Protein AF-A0A495DJI7-F1 (afdb_monomer_lite)

pLDDT: mean 91.75, std 9.15, range [47.06, 98.69]

Secondary structure (DSSP, 8-state):
-EEETTEEE-TT--EEEEEEEE-TTS-EEEEEEEEEE-TT-EEEEEEEEEETTT--EEEEEEEEEEETTEEEEEEEETTS-S-PEEEEEEEE--SSSEEEEEEEE-TT-PPPEEEEEEE-TTEEEEE-SSSSEEEEESS-B-TT-EEEE--S-EES---SS-EE-TTS-EE--SSGGGG-EE-SS-SEEEEE-TTT--EEEEESS-B-TTPBPEE-HHHH-SS-SS-----SS-SS---

InterPro domains:
  IPR001214 SET domain [PF00856] (160-217)
  IPR001214 SET domain [PS50280] (121-218)
  IPR001214 SET domain [SM00317] (121-224)
  IPR046341 SET domain superfamily [G3DSA:2.170.270.10] (122-223)
  IPR046341 SET domain superfamily [SSF82199] (121-233)
  IPR053201 Flavunoidine biosynthesis N-methyltransferase [PTHR12350] (144-233)

Structure (mmCIF, N/CA/C/O backbone):
data_AF-A0A495DJI7-F1
#
_entry.id   AF-A0A495DJI7-F1
#
loop_
_atom_site.group_PDB
_atom_site.id
_atom_site.type_symbol
_atom_site.label_atom_id
_atom_site.label_alt_id
_a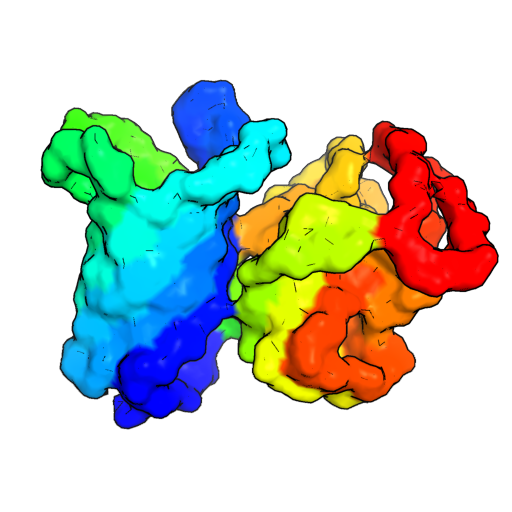tom_site.label_comp_id
_atom_site.label_asym_id
_atom_site.label_entity_id
_atom_site.label_seq_id
_atom_site.pdbx_PDB_ins_code
_atom_site.Cartn_x
_atom_site.Cartn_y
_atom_site.Cartn_z
_atom_site.occupancy
_atom_site.B_iso_or_equiv
_atom_site.auth_seq_id
_atom_site.auth_comp_id
_atom_site.auth_asym_id
_atom_site.auth_atom_id
_atom_site.pdbx_PDB_model_num
ATOM 1 N N . MET A 1 1 ? -21.272 -10.790 11.918 1.00 80.19 1 MET A N 1
ATOM 2 C CA . MET A 1 1 ? -20.616 -10.340 10.658 1.00 80.19 1 MET A CA 1
ATOM 3 C C . MET A 1 1 ? -20.766 -8.835 10.564 1.00 80.19 1 MET A C 1
ATOM 5 O O . MET A 1 1 ? -21.841 -8.348 10.888 1.00 80.19 1 MET A O 1
ATOM 9 N N . THR A 1 2 ? -19.735 -8.126 10.112 1.00 84.25 2 THR A N 1
ATOM 10 C CA . THR A 1 2 ? -19.693 -6.655 10.098 1.00 84.25 2 THR A CA 1
ATOM 11 C C . THR A 1 2 ? -19.373 -6.162 8.686 1.00 84.25 2 THR A C 1
ATOM 13 O O . THR A 1 2 ? -18.527 -6.752 8.013 1.00 84.25 2 THR A O 1
ATOM 16 N N . GLN A 1 3 ? -20.068 -5.124 8.210 1.00 89.50 3 GLN A N 1
ATOM 17 C CA . GLN A 1 3 ? -19.748 -4.464 6.937 1.00 89.50 3 GLN A CA 1
ATOM 18 C C . GLN A 1 3 ? -18.598 -3.484 7.151 1.00 89.50 3 GLN A C 1
ATOM 20 O O . GLN A 1 3 ? -18.675 -2.641 8.041 1.00 89.50 3 GLN A O 1
ATOM 25 N N . PHE A 1 4 ? -17.543 -3.585 6.346 1.00 92.81 4 PHE A N 1
ATOM 26 C CA . PHE A 1 4 ? -16.431 -2.638 6.385 1.00 92.81 4 PHE A CA 1
ATOM 27 C C . PHE A 1 4 ? -15.707 -2.598 5.038 1.00 92.81 4 PHE A C 1
ATOM 29 O O . PHE A 1 4 ? -15.288 -3.646 4.532 1.00 92.81 4 PHE A O 1
ATOM 36 N N . LEU A 1 5 ? -15.556 -1.388 4.482 1.00 91.50 5 LEU A N 1
ATOM 37 C CA . LEU A 1 5 ? -14.953 -1.130 3.166 1.00 91.50 5 LEU A CA 1
ATOM 38 C C . LEU A 1 5 ? -15.569 -1.996 2.056 1.00 91.50 5 LEU A C 1
ATOM 40 O O . LEU A 1 5 ? -14.872 -2.732 1.364 1.00 91.50 5 LEU A O 1
ATOM 44 N N . GLY A 1 6 ? -16.902 -1.967 1.950 1.00 84.31 6 GLY A N 1
ATOM 45 C CA . GLY A 1 6 ? -17.649 -2.669 0.898 1.00 84.31 6 GLY A CA 1
ATOM 46 C C . GLY A 1 6 ? -17.672 -4.199 1.004 1.00 84.31 6 GLY A C 1
ATOM 47 O O . GLY A 1 6 ? -18.217 -4.855 0.119 1.00 84.31 6 GLY A O 1
ATOM 48 N N . ALA A 1 7 ? -17.111 -4.785 2.069 1.00 87.69 7 ALA A N 1
ATOM 49 C CA . ALA A 1 7 ? -17.057 -6.229 2.264 1.00 87.69 7 ALA A CA 1
ATOM 50 C C . ALA A 1 7 ? -17.720 -6.667 3.576 1.00 87.69 7 ALA A C 1
ATOM 52 O O . ALA A 1 7 ? -17.550 -6.047 4.629 1.00 87.69 7 ALA A O 1
ATOM 53 N N . THR A 1 8 ? -18.408 -7.811 3.522 1.00 89.31 8 THR A N 1
ATOM 54 C CA . THR A 1 8 ? -18.918 -8.493 4.719 1.00 89.31 8 THR A CA 1
ATOM 55 C C . THR A 1 8 ? -17.790 -9.289 5.356 1.00 89.31 8 THR A C 1
ATOM 57 O O . THR A 1 8 ? -17.194 -10.147 4.706 1.00 89.31 8 THR A O 1
ATOM 60 N N . ARG A 1 9 ? -17.498 -9.031 6.631 1.00 86.94 9 ARG A N 1
ATOM 61 C CA . ARG A 1 9 ? -16.364 -9.635 7.338 1.00 86.94 9 ARG A CA 1
ATOM 62 C C . ARG A 1 9 ? -16.810 -10.407 8.571 1.00 86.94 9 ARG A C 1
ATOM 64 O O . ARG A 1 9 ? -17.810 -10.080 9.218 1.00 86.94 9 ARG A O 1
ATOM 71 N N . ALA A 1 10 ? -16.052 -11.448 8.900 1.00 89.12 10 ALA A N 1
ATOM 72 C CA . ALA A 1 10 ? -16.170 -12.100 10.194 1.00 89.12 10 ALA A CA 1
ATOM 73 C C . ALA A 1 10 ? -15.733 -11.120 11.294 1.00 89.12 10 ALA A C 1
ATOM 75 O O . ALA A 1 10 ? -14.766 -10.377 11.120 1.00 89.12 10 ALA A O 1
ATOM 76 N N . ALA A 1 11 ? -16.468 -11.109 12.405 1.00 89.12 11 ALA A N 1
ATOM 77 C CA . ALA A 1 11 ? -16.149 -10.239 13.527 1.00 89.12 11 ALA A CA 1
ATOM 78 C C . ALA A 1 11 ? -14.787 -10.615 14.124 1.00 89.12 11 ALA A C 1
ATOM 80 O O . ALA A 1 11 ? -14.404 -11.786 14.139 1.00 89.12 11 ALA A O 1
ATOM 81 N N . SER A 1 12 ? -14.059 -9.608 14.597 1.00 89.62 12 SER A N 1
ATOM 82 C CA . SER A 1 12 ? -12.763 -9.738 15.270 1.00 89.62 12 SER A CA 1
ATOM 83 C C . SER A 1 12 ? -11.646 -10.401 14.446 1.00 89.62 12 SER A C 1
ATOM 85 O O . SER A 1 12 ? -10.594 -10.723 14.995 1.00 89.62 12 SER A O 1
ATOM 87 N N . VAL A 1 13 ? -11.827 -10.566 13.131 1.00 91.88 13 VAL A N 1
ATOM 88 C CA . VAL A 1 13 ? -10.747 -10.964 12.219 1.00 91.88 13 VAL A CA 1
ATOM 89 C C . VAL A 1 13 ? -9.960 -9.718 11.802 1.00 91.88 13 VAL A C 1
ATOM 91 O O . VAL A 1 13 ? -10.583 -8.731 11.400 1.00 91.88 13 VAL A O 1
ATOM 94 N N . PRO A 1 14 ? -8.614 -9.735 11.881 1.00 94.25 14 PRO A N 1
ATOM 95 C CA . PRO A 1 14 ? -7.803 -8.593 11.485 1.00 94.25 14 PRO A CA 1
ATOM 96 C C . PRO A 1 14 ? -8.002 -8.197 10.022 1.00 94.25 14 PRO A C 1
ATOM 98 O O . PRO A 1 14 ? -7.973 -9.029 9.115 1.00 94.25 14 PRO A O 1
ATOM 101 N N . VAL A 1 15 ? -8.140 -6.897 9.805 1.00 95.69 15 VAL A N 1
ATOM 102 C CA . VAL A 1 15 ? -8.098 -6.232 8.510 1.00 95.69 15 VAL A CA 1
ATOM 103 C C . VAL A 1 15 ? -6.799 -5.446 8.458 1.00 95.69 15 VAL A C 1
ATOM 105 O O . VAL A 1 15 ? -6.531 -4.602 9.317 1.00 95.69 15 VAL A O 1
ATOM 108 N N . HIS A 1 16 ? -5.977 -5.758 7.462 1.00 97.62 16 HIS A N 1
ATOM 109 C CA . HIS A 1 16 ? -4.727 -5.053 7.234 1.00 97.62 16 HIS A CA 1
ATOM 110 C C . HIS A 1 16 ? -4.983 -3.794 6.420 1.00 97.62 16 HIS A C 1
ATOM 112 O O . HIS A 1 16 ? -5.655 -3.844 5.388 1.00 97.62 16 HIS A O 1
ATOM 118 N N . LEU A 1 17 ? -4.462 -2.677 6.916 1.00 98.00 17 LEU A N 1
ATOM 119 C CA . LEU A 1 17 ? -4.597 -1.362 6.303 1.00 98.00 17 LEU A CA 1
ATOM 120 C C . LEU A 1 17 ? -3.238 -0.667 6.312 1.00 98.00 17 LEU A C 1
ATOM 122 O O . LEU A 1 17 ? -2.345 -1.020 7.094 1.00 98.00 17 LEU A O 1
ATOM 126 N N . ILE A 1 18 ? -3.108 0.349 5.472 1.00 97.75 18 ILE A N 1
ATOM 127 C CA . ILE A 1 18 ? -1.996 1.286 5.522 1.00 97.75 18 ILE A CA 1
ATOM 128 C C . ILE A 1 18 ? -2.529 2.710 5.603 1.00 97.75 18 ILE A C 1
ATOM 130 O O . ILE A 1 18 ? -3.287 3.154 4.746 1.00 97.75 18 ILE A O 1
ATOM 134 N N . GLY A 1 19 ? -2.170 3.402 6.674 1.00 97.69 19 GLY A N 1
ATOM 135 C CA . GLY A 1 19 ? -2.462 4.815 6.840 1.00 97.69 19 GLY A CA 1
ATOM 136 C C . GLY A 1 19 ? -1.339 5.691 6.309 1.00 97.69 19 GLY A C 1
ATOM 137 O O . GLY A 1 19 ? -0.184 5.269 6.294 1.00 97.69 19 GLY A O 1
ATOM 138 N N . PHE A 1 20 ? -1.663 6.917 5.919 1.00 97.56 20 PHE A N 1
ATOM 139 C CA . PHE A 1 20 ? -0.693 7.915 5.493 1.00 97.56 20 PHE A CA 1
ATOM 140 C C . PHE A 1 20 ? -1.116 9.319 5.905 1.00 97.56 20 PHE A C 1
ATOM 142 O O . PHE A 1 20 ? -2.276 9.713 5.759 1.00 97.56 20 PHE A O 1
ATOM 149 N N . HIS A 1 21 ? -0.140 10.091 6.375 1.00 96.25 21 HIS A N 1
ATOM 150 C CA . HIS A 1 21 ? -0.250 11.536 6.518 1.00 96.25 21 HIS A CA 1
ATOM 151 C C . HIS A 1 21 ? 1.125 12.201 6.432 1.00 96.25 21 HIS A C 1
ATOM 153 O O . HIS A 1 21 ? 2.172 11.554 6.520 1.00 96.25 21 HIS A O 1
ATOM 159 N N . VAL A 1 22 ? 1.104 13.523 6.286 1.00 94.31 22 VAL A N 1
ATOM 160 C CA . VAL A 1 22 ? 2.293 14.374 6.330 1.00 94.31 22 VAL A CA 1
ATOM 161 C C . VAL A 1 22 ? 2.234 15.194 7.613 1.00 94.31 22 VAL A C 1
ATOM 163 O O . VAL A 1 22 ? 1.257 15.909 7.829 1.00 94.31 22 VAL A O 1
ATOM 166 N N . ALA A 1 23 ? 3.249 15.071 8.467 1.00 91.50 23 ALA A N 1
ATOM 167 C CA . ALA A 1 23 ? 3.380 15.847 9.697 1.00 91.50 23 ALA A CA 1
ATOM 168 C C . ALA A 1 23 ? 3.651 17.336 9.409 1.00 91.50 23 ALA A C 1
ATOM 170 O O . ALA A 1 23 ? 3.993 17.723 8.291 1.00 91.50 23 ALA A O 1
ATOM 171 N N . LEU A 1 24 ? 3.524 18.188 10.433 1.00 89.38 24 LEU A N 1
ATOM 172 C CA . LEU A 1 24 ? 3.722 19.642 10.305 1.00 89.38 24 LEU A CA 1
ATOM 173 C C . LEU A 1 24 ? 5.130 20.037 9.837 1.00 89.38 24 LEU A C 1
ATOM 175 O O . LEU A 1 24 ? 5.295 21.081 9.211 1.00 89.38 24 LEU A O 1
ATOM 179 N N . ASP A 1 25 ? 6.133 19.213 10.131 1.00 89.75 25 ASP A N 1
ATOM 180 C CA . ASP A 1 25 ? 7.518 19.399 9.691 1.00 89.75 25 ASP A CA 1
ATOM 181 C C . ASP A 1 25 ? 7.779 18.880 8.262 1.00 89.75 25 ASP A C 1
ATOM 183 O O . ASP A 1 25 ? 8.903 18.963 7.767 1.00 89.75 25 ASP A O 1
ATOM 187 N N . GLY A 1 26 ? 6.747 18.361 7.586 1.00 91.25 26 GLY A N 1
ATOM 188 C CA . GLY A 1 26 ? 6.830 17.778 6.249 1.00 91.25 26 GLY A CA 1
ATOM 189 C C . GLY A 1 26 ? 7.197 16.293 6.230 1.00 91.25 26 GLY A C 1
ATOM 190 O O . GLY A 1 26 ? 7.293 15.711 5.147 1.00 91.25 26 GLY A O 1
ATOM 191 N N . THR A 1 27 ? 7.390 15.652 7.386 1.00 91.75 27 THR A N 1
ATOM 192 C CA . THR A 1 27 ? 7.712 14.224 7.450 1.00 91.75 27 THR A CA 1
ATOM 193 C C . THR A 1 27 ? 6.533 13.381 6.977 1.00 91.75 27 THR A C 1
ATOM 195 O O . THR A 1 27 ? 5.412 13.506 7.471 1.00 91.75 27 THR A O 1
ATOM 198 N N . ARG A 1 28 ? 6.795 12.479 6.030 1.00 93.94 28 ARG A N 1
ATOM 199 C CA . ARG A 1 28 ? 5.834 11.481 5.553 1.00 93.94 28 ARG A CA 1
ATOM 200 C C . ARG A 1 28 ? 5.796 10.298 6.511 1.00 93.94 28 ARG A C 1
ATOM 202 O O . ARG A 1 28 ? 6.829 9.679 6.782 1.00 93.94 28 ARG A O 1
ATOM 209 N N . LEU A 1 29 ? 4.606 10.004 7.020 1.00 95.06 29 LEU A N 1
ATOM 210 C CA . LEU A 1 29 ? 4.367 8.983 8.031 1.00 95.06 29 LEU A CA 1
ATOM 211 C C . LEU A 1 29 ? 3.364 7.964 7.501 1.00 95.06 29 LEU A C 1
ATOM 213 O O . LEU A 1 29 ? 2.263 8.331 7.084 1.00 95.06 29 LEU A O 1
ATOM 217 N N . TYR A 1 30 ? 3.744 6.692 7.570 1.00 96.44 30 TYR A N 1
ATOM 218 C CA . TYR A 1 30 ? 2.915 5.562 7.178 1.00 96.44 30 TYR A CA 1
ATOM 219 C C . TYR A 1 30 ? 2.575 4.712 8.389 1.00 96.44 30 TYR A C 1
ATOM 221 O O . TYR A 1 30 ? 3.441 4.387 9.194 1.00 96.44 30 TYR A O 1
ATOM 229 N N . ASP A 1 31 ? 1.322 4.308 8.496 1.00 97.00 31 ASP A N 1
ATOM 230 C CA . ASP A 1 31 ? 0.824 3.531 9.616 1.00 97.00 31 ASP A CA 1
ATOM 231 C C . ASP A 1 31 ? 0.486 2.119 9.138 1.00 97.00 31 ASP A C 1
ATOM 233 O O . ASP A 1 31 ? -0.494 1.910 8.424 1.00 97.00 31 ASP A O 1
ATOM 237 N N . ARG A 1 32 ? 1.286 1.126 9.530 1.00 96.81 32 ARG A N 1
ATOM 238 C CA . ARG A 1 32 ? 0.982 -0.290 9.290 1.00 96.81 32 ARG A CA 1
ATOM 239 C C . ARG A 1 32 ? -0.054 -0.747 10.304 1.00 96.81 32 ARG A C 1
ATOM 241 O O . ARG A 1 32 ? 0.259 -0.837 11.486 1.00 96.81 32 ARG A O 1
ATOM 248 N N . ILE A 1 33 ? -1.261 -1.071 9.853 1.00 98.06 33 ILE A N 1
ATOM 249 C CA . ILE A 1 33 ? -2.400 -1.298 10.747 1.00 98.06 33 ILE A CA 1
ATOM 250 C C . ILE A 1 33 ? -2.899 -2.740 10.653 1.00 98.06 33 ILE A C 1
ATOM 252 O O . ILE A 1 33 ? -3.039 -3.308 9.568 1.00 98.06 33 ILE A O 1
ATOM 256 N N . ALA A 1 34 ? -3.219 -3.313 11.811 1.00 97.31 34 ALA A N 1
ATOM 257 C CA . ALA A 1 34 ? -4.035 -4.512 11.943 1.00 97.31 34 ALA A CA 1
ATOM 258 C C . ALA A 1 34 ? -5.236 -4.180 12.834 1.00 97.31 34 ALA A C 1
ATOM 260 O O . ALA A 1 34 ? -5.112 -4.101 14.056 1.00 97.31 34 ALA A O 1
ATOM 261 N N . LEU A 1 35 ? -6.387 -3.955 12.206 1.00 96.38 35 LEU A N 1
ATOM 262 C CA . LEU A 1 35 ? -7.610 -3.498 12.858 1.00 96.38 35 LEU A CA 1
ATOM 263 C C . LEU A 1 35 ? -8.629 -4.633 12.945 1.00 96.38 35 LEU A C 1
ATOM 265 O O . LEU A 1 35 ? -8.801 -5.406 12.012 1.00 96.38 35 LEU A O 1
ATOM 269 N N . THR A 1 36 ? -9.339 -4.721 14.057 1.00 97.00 36 THR A N 1
ATOM 270 C CA . THR A 1 36 ? -10.428 -5.670 14.295 1.00 97.00 36 THR A CA 1
ATOM 271 C C . THR A 1 36 ? -11.703 -4.905 14.605 1.00 97.00 36 THR A C 1
ATOM 273 O O . THR A 1 36 ? -11.648 -3.827 15.196 1.00 97.00 36 THR A O 1
ATOM 276 N N . ILE A 1 37 ? -12.845 -5.465 14.204 1.00 96.69 37 ILE A N 1
ATOM 277 C CA . ILE A 1 37 ? -14.167 -4.887 14.463 1.00 96.69 37 ILE A CA 1
ATOM 278 C C . ILE A 1 37 ? -15.059 -5.983 15.028 1.00 96.69 37 ILE A C 1
ATOM 280 O O . ILE A 1 37 ? -15.192 -7.038 14.402 1.00 96.69 37 ILE A O 1
ATOM 284 N N . ASP A 1 38 ? -15.626 -5.769 16.211 1.00 95.38 38 ASP A N 1
ATOM 285 C CA . ASP A 1 38 ? -16.588 -6.703 16.798 1.00 95.38 38 ASP A CA 1
ATOM 286 C C . ASP A 1 38 ? -18.003 -6.524 16.204 1.00 95.38 38 ASP A C 1
ATOM 288 O O . ASP A 1 38 ? -18.228 -5.744 15.272 1.00 95.38 38 ASP A O 1
ATOM 292 N N . GLU A 1 39 ? -18.964 -7.307 16.697 1.00 93.25 39 GLU A N 1
ATOM 293 C CA . GLU A 1 39 ? -20.354 -7.266 16.216 1.00 93.25 39 GLU A CA 1
ATOM 294 C C . GLU A 1 39 ? -21.101 -5.990 16.626 1.00 93.25 39 GLU A C 1
ATOM 296 O O . GLU A 1 39 ? -22.055 -5.604 15.953 1.00 93.25 39 GLU A O 1
ATOM 301 N N . ASP A 1 40 ? -20.633 -5.310 17.674 1.00 93.62 40 ASP A N 1
ATOM 302 C CA . ASP A 1 40 ? -21.174 -4.038 18.157 1.00 93.62 40 ASP A CA 1
ATOM 303 C C . ASP A 1 40 ? -20.502 -2.831 17.470 1.00 93.62 40 ASP A C 1
ATOM 305 O O . ASP A 1 40 ? -20.793 -1.679 17.800 1.00 93.62 40 ASP A O 1
ATOM 309 N N . GLY A 1 41 ? -19.578 -3.077 16.534 1.00 94.62 41 GLY A N 1
ATOM 310 C CA . GLY A 1 41 ? -18.812 -2.040 15.851 1.00 94.62 41 GLY A CA 1
ATOM 311 C C . GLY A 1 41 ? -17.657 -1.475 16.677 1.00 94.62 41 GLY A C 1
ATOM 312 O O . GLY A 1 41 ? -17.069 -0.471 16.275 1.00 94.62 41 GLY A O 1
ATOM 313 N N . ARG A 1 42 ? -17.287 -2.076 17.817 1.00 97.06 42 ARG A N 1
ATOM 314 C CA . ARG A 1 42 ? -16.084 -1.648 18.543 1.00 97.06 42 ARG A CA 1
ATOM 315 C C . ARG A 1 42 ? -14.852 -2.029 17.752 1.00 97.06 42 ARG A C 1
ATOM 317 O O . ARG A 1 42 ? -14.717 -3.151 17.265 1.00 97.06 42 ARG A O 1
ATOM 324 N N . VAL A 1 43 ? -13.939 -1.076 17.682 1.00 97.38 43 VAL A N 1
ATOM 325 C CA . VAL A 1 43 ? -12.689 -1.183 16.950 1.00 97.38 43 VAL A CA 1
ATOM 326 C C . VAL A 1 43 ? -11.549 -1.361 17.940 1.00 97.38 43 VAL A C 1
ATOM 328 O O . VAL A 1 43 ? -11.458 -0.640 18.936 1.00 97.38 43 VAL A O 1
ATOM 331 N N . GLY A 1 44 ? -10.667 -2.309 17.650 1.00 97.19 44 GLY A N 1
ATOM 332 C CA . GLY A 1 44 ? -9.431 -2.538 18.391 1.00 97.19 44 GLY A CA 1
ATOM 333 C C . GLY A 1 44 ? -8.314 -2.981 17.456 1.00 97.19 44 GLY A C 1
ATOM 334 O O . GLY A 1 44 ? -8.590 -3.422 16.340 1.00 97.19 44 GLY A O 1
ATOM 335 N N . GLY A 1 45 ? -7.061 -2.910 17.885 1.00 96.44 45 GLY A N 1
ATOM 336 C CA . GLY A 1 45 ? -5.949 -3.418 17.089 1.00 96.44 45 GLY A CA 1
ATOM 337 C C . GLY A 1 45 ? -4.628 -2.738 17.398 1.00 96.44 45 GLY A C 1
ATOM 338 O O . GLY A 1 45 ? -4.482 -2.067 18.417 1.00 96.44 45 GLY A O 1
ATOM 339 N N . THR A 1 46 ? -3.691 -2.874 16.469 1.00 96.12 46 THR A N 1
ATOM 340 C CA . THR A 1 46 ? -2.340 -2.330 16.605 1.00 96.12 46 THR A CA 1
ATOM 341 C C . THR A 1 46 ? -1.935 -1.563 15.360 1.00 96.12 46 THR A C 1
ATOM 343 O O . THR A 1 46 ? -2.360 -1.885 14.245 1.00 96.12 46 THR A O 1
ATOM 346 N N . LEU A 1 47 ? -1.060 -0.588 15.559 1.00 95.38 47 LEU A N 1
ATOM 347 C CA . LEU A 1 47 ? -0.466 0.230 14.518 1.00 95.38 47 LEU A CA 1
ATOM 348 C C . LEU A 1 47 ? 1.040 0.341 14.758 1.00 95.38 47 LEU A C 1
ATOM 350 O O . LEU A 1 47 ? 1.472 0.569 15.883 1.00 95.38 47 LEU A O 1
ATOM 354 N N . ASP A 1 48 ? 1.826 0.225 13.694 1.00 95.38 48 ASP A N 1
ATOM 355 C CA . ASP A 1 48 ? 3.243 0.580 13.690 1.00 95.38 48 ASP A CA 1
ATOM 356 C C . ASP A 1 48 ? 3.439 1.802 12.778 1.00 95.38 48 ASP A C 1
ATOM 358 O O . ASP A 1 48 ? 3.265 1.702 11.560 1.00 95.38 48 ASP A O 1
ATOM 362 N N . ARG A 1 49 ? 3.790 2.959 13.353 1.00 94.88 49 ARG A N 1
ATOM 363 C CA . ARG A 1 49 ? 4.061 4.196 12.607 1.00 94.88 49 ARG A CA 1
ATOM 364 C C . ARG A 1 49 ? 5.494 4.225 12.109 1.00 94.88 49 ARG A C 1
ATOM 366 O O . ARG A 1 49 ? 6.429 4.157 12.900 1.00 94.88 49 ARG A O 1
ATOM 373 N N . ILE A 1 50 ? 5.662 4.385 10.807 1.00 93.25 50 ILE A N 1
ATOM 374 C CA . ILE A 1 50 ? 6.934 4.349 10.098 1.00 93.25 50 ILE A CA 1
ATOM 375 C C . ILE A 1 50 ? 7.141 5.708 9.431 1.00 93.25 50 ILE A C 1
ATOM 377 O O . ILE A 1 50 ? 6.364 6.110 8.566 1.00 93.25 50 ILE A O 1
ATOM 381 N N . ALA A 1 51 ? 8.206 6.410 9.811 1.00 90.94 51 ALA A N 1
ATOM 382 C CA . ALA A 1 51 ? 8.679 7.553 9.042 1.00 90.94 51 ALA A CA 1
ATOM 383 C C . ALA A 1 51 ? 9.429 7.064 7.800 1.00 90.94 51 ALA A C 1
ATOM 385 O O . ALA A 1 51 ? 10.279 6.177 7.902 1.00 90.94 51 ALA A O 1
ATOM 386 N N . GLU A 1 52 ? 9.147 7.675 6.646 1.00 81.75 52 GLU A N 1
ATOM 387 C CA . GLU A 1 52 ? 9.761 7.332 5.350 1.00 81.75 52 GLU A CA 1
ATOM 388 C C . GLU A 1 52 ? 11.302 7.289 5.409 1.00 81.75 52 GLU A C 1
ATOM 390 O O . GLU A 1 52 ? 11.933 6.499 4.710 1.00 81.75 52 GLU A O 1
ATOM 395 N N . ARG A 1 53 ? 11.919 8.108 6.276 1.00 68.19 53 ARG A N 1
ATOM 396 C CA . ARG A 1 53 ? 13.381 8.260 6.386 1.00 68.19 53 ARG A CA 1
ATOM 397 C C . ARG A 1 53 ? 14.035 7.411 7.476 1.00 68.19 53 ARG A C 1
ATOM 399 O O . ARG A 1 53 ? 15.151 6.940 7.271 1.00 68.19 53 ARG A O 1
ATOM 406 N N . ASP A 1 54 ? 13.362 7.211 8.606 1.00 64.94 54 ASP A N 1
ATOM 407 C CA . ASP A 1 54 ? 13.990 6.611 9.791 1.00 64.94 54 ASP A CA 1
ATOM 408 C C . ASP A 1 54 ? 13.774 5.098 9.864 1.00 64.94 54 ASP A C 1
ATOM 410 O O . ASP A 1 54 ? 14.573 4.385 10.470 1.00 64.94 54 ASP A O 1
ATOM 414 N N . GLY A 1 55 ? 12.708 4.583 9.235 1.00 71.06 55 GLY A N 1
ATOM 415 C CA . GLY A 1 55 ? 12.425 3.150 9.085 1.00 71.06 55 GLY A CA 1
ATOM 416 C C . GLY A 1 55 ? 12.186 2.361 10.383 1.00 71.06 55 GLY A C 1
ATOM 417 O O . GLY A 1 55 ? 11.790 1.193 10.304 1.00 71.06 55 GLY A O 1
ATOM 418 N N . VAL A 1 56 ? 12.413 2.966 11.554 1.00 84.12 56 VAL A N 1
ATOM 419 C CA . VAL A 1 56 ? 12.130 2.416 12.884 1.00 84.12 56 VAL A CA 1
ATOM 420 C C . VAL A 1 56 ? 10.643 2.605 13.182 1.00 84.12 56 VAL A C 1
ATOM 422 O O . VAL A 1 56 ? 10.174 3.743 13.200 1.00 84.12 56 VAL A O 1
ATOM 425 N N . PRO A 1 57 ? 9.882 1.523 13.411 1.00 89.88 57 PRO A N 1
ATOM 426 C CA . PRO A 1 57 ? 8.466 1.658 13.700 1.00 89.88 57 PRO A CA 1
ATOM 427 C C . PRO A 1 57 ? 8.214 2.068 15.149 1.00 89.88 57 PRO A C 1
ATOM 429 O O . PRO A 1 57 ? 8.809 1.517 16.077 1.00 89.88 57 PRO A O 1
ATOM 432 N N . HIS A 1 58 ? 7.282 2.995 15.332 1.00 91.31 58 HIS A N 1
ATOM 433 C CA . HIS A 1 58 ? 6.765 3.417 16.627 1.00 91.31 58 HIS A CA 1
ATOM 434 C C . HIS A 1 58 ? 5.385 2.806 16.836 1.00 91.31 58 HIS A C 1
ATOM 436 O O . HIS A 1 58 ? 4.442 3.116 16.106 1.00 91.31 58 HIS A O 1
ATOM 442 N N . ARG A 1 59 ? 5.275 1.917 17.820 1.00 93.25 59 ARG A N 1
ATOM 443 C CA . ARG A 1 59 ? 4.047 1.171 18.068 1.00 93.25 59 ARG A CA 1
ATOM 444 C C . ARG A 1 59 ? 2.996 2.024 18.777 1.00 93.25 59 ARG A C 1
ATOM 446 O O . ARG A 1 59 ? 3.312 2.809 19.673 1.00 93.25 59 ARG A O 1
ATOM 453 N N . ALA A 1 60 ? 1.746 1.812 18.384 1.00 92.88 60 ALA A N 1
ATOM 454 C CA . ALA A 1 60 ? 0.560 2.266 19.083 1.00 92.88 60 ALA A CA 1
ATOM 455 C C . ALA A 1 60 ? -0.501 1.165 19.145 1.00 92.88 60 ALA A C 1
ATOM 457 O O . ALA A 1 60 ? -0.636 0.334 18.240 1.00 92.88 60 ALA A O 1
ATOM 458 N N . GLU A 1 61 ? -1.304 1.203 20.196 1.00 94.81 61 GLU A N 1
ATOM 459 C CA . GLU A 1 61 ? -2.571 0.483 20.248 1.00 94.81 61 GLU A CA 1
ATOM 460 C C . GLU A 1 61 ? -3.675 1.389 19.687 1.00 94.81 61 GLU A C 1
ATOM 462 O O . GLU A 1 61 ? -3.642 2.610 19.863 1.00 94.81 61 GLU A O 1
ATOM 467 N N . LEU A 1 62 ? -4.651 0.802 18.992 1.00 94.75 62 LEU A N 1
ATOM 468 C CA . LEU A 1 62 ? -5.786 1.536 18.435 1.00 94.75 62 LEU A CA 1
ATOM 469 C C . LEU A 1 62 ? -7.091 1.044 19.054 1.00 94.75 62 LEU A C 1
ATOM 471 O O . LEU A 1 62 ? -7.311 -0.160 19.207 1.00 94.75 62 LEU A O 1
ATOM 475 N N . ARG A 1 63 ? -7.969 1.981 19.414 1.00 96.19 63 ARG A N 1
ATOM 476 C CA . ARG A 1 63 ? -9.296 1.708 19.983 1.00 96.19 63 ARG A CA 1
ATOM 477 C C . ARG A 1 63 ? -10.304 2.685 19.415 1.00 96.19 63 ARG A C 1
ATOM 479 O O . ARG A 1 63 ? -9.993 3.858 19.254 1.00 96.19 63 ARG A O 1
ATOM 486 N N . GLY A 1 64 ? -11.520 2.245 19.136 1.00 96.12 64 GLY A N 1
ATOM 487 C CA . GLY A 1 64 ? -12.493 3.134 18.519 1.00 96.12 64 GLY A CA 1
ATOM 488 C C . GLY A 1 64 ? -13.863 2.521 18.323 1.00 96.12 64 GLY A C 1
ATOM 489 O O . GLY A 1 64 ? -14.189 1.487 18.908 1.00 96.12 64 GLY A O 1
ATOM 490 N N . LEU A 1 65 ? -14.645 3.160 17.462 1.00 97.38 65 LEU A N 1
ATOM 491 C CA . LEU A 1 65 ? -15.940 2.675 17.009 1.00 97.38 65 LEU A CA 1
ATOM 492 C C . LEU A 1 65 ? -16.103 2.897 15.504 1.00 97.38 65 LEU A C 1
ATOM 494 O O . LEU A 1 65 ? -15.723 3.937 14.963 1.00 97.38 65 LEU A O 1
ATOM 498 N N . LEU A 1 66 ? -16.733 1.924 14.857 1.00 96.88 66 LEU A N 1
ATOM 499 C CA . LEU A 1 66 ? -17.319 2.039 13.533 1.00 96.88 66 LEU A CA 1
ATOM 500 C C . LEU A 1 66 ? -18.821 2.306 13.701 1.00 96.88 66 LEU A C 1
ATOM 502 O O . LEU A 1 66 ? -19.547 1.468 14.235 1.00 96.88 66 LEU A O 1
ATOM 506 N N . VAL A 1 67 ? -19.294 3.468 13.249 1.00 94.81 67 VAL A N 1
ATOM 507 C CA . VAL A 1 67 ? -20.715 3.850 13.299 1.00 94.81 67 VAL A CA 1
ATOM 508 C C . VAL A 1 67 ? -21.206 4.096 11.878 1.00 94.81 67 VAL A C 1
ATOM 510 O O . VAL A 1 67 ? -20.855 5.095 11.247 1.00 94.81 67 VAL A O 1
ATOM 513 N N . GLY A 1 68 ? -22.014 3.171 11.359 1.00 93.12 68 GLY A N 1
ATOM 514 C CA . GLY A 1 68 ? -22.292 3.123 9.924 1.00 93.12 68 GLY A CA 1
ATOM 515 C C . GLY A 1 68 ? -20.996 2.837 9.165 1.00 93.12 68 GLY A C 1
ATOM 516 O O . GLY A 1 68 ? -20.357 1.821 9.416 1.00 93.12 68 GLY A O 1
ATOM 517 N N . GLU A 1 69 ? -20.587 3.748 8.284 1.00 93.50 69 GLU A N 1
ATOM 518 C CA . GLU A 1 69 ? -19.314 3.652 7.551 1.00 93.50 69 GLU A CA 1
ATOM 519 C C . GLU A 1 69 ? -18.231 4.604 8.084 1.00 93.50 69 GLU A C 1
ATOM 521 O O . GLU A 1 69 ? -17.124 4.647 7.553 1.00 93.50 69 GLU A O 1
ATOM 526 N N . ARG A 1 70 ? -18.533 5.376 9.134 1.00 96.75 70 ARG A N 1
ATOM 527 C CA . ARG A 1 70 ? -17.590 6.316 9.745 1.00 96.75 70 ARG A CA 1
ATOM 528 C C . ARG A 1 70 ? -16.769 5.622 10.823 1.00 96.75 70 ARG A C 1
ATOM 530 O O . ARG A 1 70 ? -17.331 5.015 11.735 1.00 96.75 70 ARG A O 1
ATOM 537 N N . LEU A 1 71 ? -15.452 5.755 10.734 1.00 97.62 71 LEU A N 1
ATOM 538 C CA . LEU A 1 71 ? -14.479 5.149 11.633 1.00 97.62 71 LEU A CA 1
ATOM 539 C C . LEU A 1 71 ? -13.846 6.229 12.516 1.00 97.62 71 LEU A C 1
ATOM 541 O O . LEU A 1 71 ? -13.112 7.083 12.023 1.00 97.62 71 LEU A O 1
ATOM 545 N N . ALA A 1 72 ? -14.112 6.173 13.821 1.00 96.69 72 ALA A N 1
ATOM 546 C CA . ALA A 1 72 ? -13.496 7.045 14.817 1.00 96.69 72 ALA A CA 1
ATOM 547 C C . ALA A 1 72 ? -12.557 6.224 15.704 1.00 96.69 72 ALA A C 1
ATOM 549 O O . ALA A 1 72 ? -12.999 5.278 16.360 1.00 96.69 72 ALA A O 1
ATOM 550 N N . VAL A 1 73 ? -11.269 6.565 15.720 1.00 95.56 73 VAL A N 1
ATOM 551 C CA . VAL A 1 73 ? -10.217 5.777 16.378 1.00 95.56 73 VAL A CA 1
ATOM 552 C C . VAL A 1 73 ? -9.301 6.688 17.181 1.00 95.56 73 VAL A C 1
ATOM 554 O O . VAL A 1 73 ? -8.909 7.751 16.723 1.00 95.56 73 VAL A O 1
ATOM 557 N N . MET A 1 74 ? -8.940 6.251 18.376 1.00 94.31 74 MET A N 1
ATOM 558 C CA . MET A 1 74 ? -7.888 6.821 19.201 1.00 94.31 74 MET A CA 1
ATOM 559 C C . MET A 1 74 ? -6.656 5.920 19.117 1.00 94.31 74 MET A C 1
ATOM 561 O O . MET A 1 74 ? -6.777 4.696 19.209 1.00 94.31 74 MET A O 1
ATOM 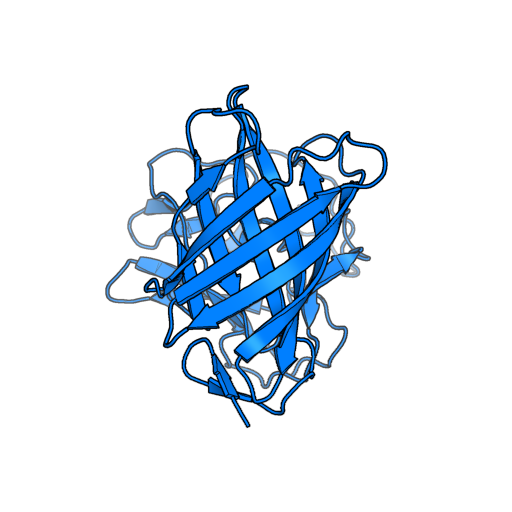565 N N . LEU A 1 75 ? -5.488 6.530 18.947 1.00 93.06 75 LEU A N 1
ATOM 566 C CA . LEU A 1 75 ? -4.185 5.880 18.955 1.00 93.06 75 LEU A CA 1
ATOM 567 C C . LEU A 1 75 ? -3.442 6.244 20.240 1.00 93.06 75 LEU A C 1
ATOM 569 O O . LEU A 1 75 ? -3.341 7.420 20.603 1.00 93.06 75 LEU A O 1
ATOM 573 N N . GLU A 1 76 ? -2.879 5.231 20.885 1.00 91.50 76 GLU A N 1
ATOM 574 C CA . GLU A 1 76 ? -2.090 5.354 22.108 1.00 91.50 76 GLU A CA 1
ATOM 575 C C . GLU A 1 76 ? -0.673 4.841 21.830 1.00 91.50 76 GLU A C 1
ATOM 577 O O . GLU A 1 76 ? -0.460 3.634 21.726 1.00 91.50 76 GLU A O 1
ATOM 582 N N . PHE A 1 77 ? 0.283 5.759 21.658 1.00 88.69 77 PHE A N 1
ATOM 583 C CA . PHE A 1 77 ? 1.688 5.431 21.391 1.00 88.69 77 PHE A CA 1
ATOM 584 C C . PHE A 1 77 ? 2.443 5.079 22.676 1.00 88.69 77 PHE A C 1
ATOM 586 O O . PHE A 1 77 ? 2.272 5.730 23.710 1.00 88.69 77 PHE A O 1
ATOM 593 N N . ASP A 1 78 ? 3.340 4.097 22.588 1.00 82.88 78 ASP A N 1
ATOM 594 C CA . ASP A 1 78 ? 4.172 3.685 23.718 1.00 82.88 78 ASP A CA 1
ATOM 595 C C . ASP A 1 78 ? 5.038 4.852 24.236 1.00 82.88 78 ASP A C 1
ATOM 597 O O . ASP A 1 78 ? 5.811 5.462 23.497 1.00 82.88 78 ASP A O 1
ATOM 601 N N . GLY A 1 79 ? 4.942 5.151 25.536 1.00 66.38 79 GLY A N 1
ATOM 602 C CA . GLY A 1 79 ? 5.823 6.112 26.215 1.00 66.38 79 GLY A CA 1
ATOM 603 C C . GLY A 1 79 ? 5.501 7.599 26.005 1.00 66.38 79 GLY A C 1
ATOM 604 O O . GLY A 1 79 ? 6.251 8.439 26.505 1.00 66.38 79 GLY A O 1
ATOM 605 N N . VAL A 1 80 ? 4.400 7.941 25.327 1.00 60.78 80 VAL A N 1
ATOM 606 C CA . VAL A 1 80 ? 3.905 9.324 25.196 1.00 60.78 80 VAL A CA 1
ATOM 607 C C . VAL A 1 80 ? 2.789 9.576 26.227 1.00 60.78 80 VAL A C 1
ATOM 609 O O . VAL A 1 80 ? 1.958 8.708 26.482 1.00 60.78 80 VAL A O 1
ATOM 612 N N . SER A 1 81 ? 2.798 10.752 26.871 1.00 47.06 81 SER A N 1
ATOM 613 C CA . SER A 1 81 ? 1.748 11.205 27.812 1.00 47.06 81 SER A CA 1
ATOM 614 C C . SER A 1 81 ? 0.362 11.247 27.121 1.00 47.06 81 SER A C 1
ATOM 616 O O . SER A 1 81 ? 0.317 11.339 25.899 1.00 47.06 81 SER A O 1
ATOM 618 N N . PRO A 1 82 ? -0.777 11.198 27.844 1.00 48.66 82 PRO A N 1
ATOM 619 C CA . PRO A 1 82 ? -2.055 10.659 27.358 1.00 48.66 82 PRO A CA 1
ATOM 620 C C . PRO A 1 82 ? -2.872 11.586 26.437 1.00 48.66 82 PRO A C 1
ATOM 622 O O . PRO A 1 82 ? -4.098 11.477 26.394 1.00 48.66 82 PRO A O 1
ATOM 625 N N . SER A 1 83 ? -2.245 12.486 25.678 1.00 58.47 83 SER A N 1
ATOM 626 C CA . SER A 1 83 ? -2.927 13.191 24.591 1.00 58.47 83 SER A CA 1
ATOM 627 C C . SER A 1 83 ? -3.051 12.258 23.381 1.00 58.47 83 SER A C 1
ATOM 629 O O . SER A 1 83 ? -2.345 12.383 22.384 1.00 58.47 83 SER A O 1
ATOM 631 N N . GLY A 1 84 ? -3.941 11.264 23.504 1.00 72.38 84 GLY A N 1
ATOM 632 C CA . GLY A 1 84 ? -4.223 10.276 22.462 1.00 72.38 84 GLY A CA 1
ATOM 633 C C . GLY A 1 84 ? -4.456 10.938 21.103 1.00 72.38 84 GLY A C 1
ATOM 634 O O . GLY A 1 84 ? -5.052 12.013 21.009 1.00 72.38 84 GLY A O 1
ATOM 635 N N . VAL A 1 85 ? -3.954 10.307 20.045 1.00 87.06 85 VAL A N 1
ATOM 636 C CA . VAL A 1 85 ? -4.090 10.828 18.683 1.00 87.06 85 VAL A CA 1
ATOM 637 C C . VAL A 1 85 ? -5.409 10.334 18.107 1.00 87.06 85 VAL A C 1
ATOM 639 O O . VAL A 1 85 ? -5.663 9.134 18.077 1.00 87.06 85 VAL A O 1
ATOM 642 N N . MET A 1 86 ? -6.254 11.244 17.644 1.00 92.81 86 MET A N 1
ATOM 643 C CA . MET A 1 86 ? -7.581 10.932 17.125 1.00 92.81 86 MET A CA 1
ATOM 644 C C . MET A 1 86 ? -7.573 10.859 15.602 1.00 92.81 86 MET A C 1
ATOM 646 O O . MET A 1 86 ? -7.038 11.742 14.935 1.00 92.81 86 MET A O 1
ATOM 650 N N . LEU A 1 87 ? -8.226 9.832 15.071 1.00 95.12 87 LEU A N 1
ATOM 651 C CA . LEU A 1 87 ? -8.590 9.658 13.674 1.00 95.12 87 LEU A CA 1
ATOM 652 C C . LEU A 1 87 ? -10.110 9.691 13.547 1.00 95.12 87 LEU A C 1
ATOM 654 O O . LEU A 1 87 ? -10.824 9.055 14.324 1.00 95.12 87 LEU A O 1
ATOM 658 N N . ASP A 1 88 ? -10.592 10.397 12.537 1.00 95.44 88 ASP A N 1
ATOM 659 C CA . ASP A 1 88 ? -12.008 10.459 12.190 1.00 95.44 88 ASP A CA 1
ATOM 660 C C . ASP A 1 88 ? -12.139 10.383 10.673 1.00 95.44 88 ASP A C 1
ATOM 662 O O . ASP A 1 88 ? -11.757 11.321 9.968 1.00 95.44 88 ASP A O 1
ATOM 666 N N . LEU A 1 89 ? -12.586 9.225 10.188 1.00 97.88 89 LEU A N 1
ATOM 667 C CA . LEU A 1 89 ? -12.456 8.813 8.797 1.00 97.88 89 LEU A CA 1
ATOM 668 C C . LEU A 1 89 ? -13.800 8.375 8.217 1.00 97.88 89 LEU A C 1
ATOM 670 O O . LEU A 1 89 ? -14.624 7.750 8.888 1.00 97.88 89 LEU A O 1
ATOM 674 N N . VAL A 1 90 ? -13.993 8.659 6.936 1.00 97.69 90 VAL A N 1
ATOM 675 C CA . VAL A 1 90 ? -15.145 8.234 6.132 1.00 97.69 90 VAL A CA 1
ATOM 676 C C . VAL A 1 90 ? -14.655 7.534 4.865 1.00 97.69 90 VAL A C 1
ATOM 678 O O . VAL A 1 90 ? -13.506 7.754 4.484 1.00 97.69 90 VAL A O 1
ATOM 681 N N . PRO A 1 91 ? -15.472 6.697 4.205 1.00 97.25 91 PRO A N 1
ATOM 682 C CA . PRO A 1 91 ? -15.060 6.026 2.978 1.00 97.25 91 PRO A CA 1
ATOM 683 C C . PRO A 1 91 ? -14.664 7.011 1.876 1.00 97.25 91 PRO A C 1
ATOM 685 O O . PRO A 1 91 ? -15.285 8.063 1.715 1.00 97.25 91 PRO A O 1
ATOM 688 N N . GLU A 1 92 ? -13.666 6.627 1.089 1.00 95.06 92 GLU A N 1
ATOM 689 C CA . GLU A 1 92 ? -13.195 7.349 -0.089 1.00 95.06 92 GLU A CA 1
ATOM 690 C C . GLU A 1 92 ? -13.102 6.395 -1.287 1.00 95.06 92 GLU A C 1
ATOM 692 O O . GLU A 1 92 ? -12.885 5.189 -1.133 1.00 95.06 92 GLU A O 1
ATOM 697 N N . ALA A 1 93 ? -13.286 6.939 -2.490 1.00 92.25 93 ALA A N 1
ATOM 698 C CA . ALA A 1 93 ? -13.059 6.202 -3.723 1.00 92.25 93 ALA A CA 1
ATOM 699 C C . ALA A 1 93 ? -11.565 5.889 -3.906 1.00 92.25 93 ALA A C 1
ATOM 701 O O . ALA A 1 93 ? -10.701 6.705 -3.603 1.00 92.25 93 ALA A O 1
ATOM 702 N N . CYS A 1 94 ? -11.271 4.710 -4.438 1.00 93.88 94 CYS A N 1
ATOM 703 C CA . CYS A 1 94 ? -9.926 4.284 -4.812 1.00 93.88 94 CYS A CA 1
ATOM 704 C C . CYS A 1 94 ? -10.024 3.332 -6.004 1.00 93.88 94 CYS A C 1
ATOM 706 O O . CYS A 1 94 ? -11.105 2.809 -6.294 1.00 93.88 94 CYS A O 1
ATOM 708 N N . LEU A 1 95 ? -8.906 3.093 -6.683 1.00 92.38 95 LEU A N 1
ATOM 709 C CA . LEU A 1 95 ? -8.877 2.206 -7.850 1.00 92.38 95 LEU A CA 1
ATOM 710 C C . LEU A 1 95 ? -9.157 0.744 -7.505 1.00 92.38 95 LEU A C 1
ATOM 712 O O . LEU A 1 95 ? -9.756 0.018 -8.295 1.00 92.38 95 LEU A O 1
ATOM 716 N N . HIS A 1 96 ? -8.679 0.282 -6.349 1.00 94.50 96 HIS A N 1
ATOM 717 C CA . HIS A 1 96 ? -8.797 -1.117 -5.958 1.00 94.50 96 HIS A CA 1
ATOM 718 C C . HIS A 1 96 ? -8.872 -1.290 -4.443 1.00 94.50 96 HIS A C 1
ATOM 720 O O . HIS A 1 96 ? -8.092 -0.707 -3.693 1.00 94.50 96 HIS A O 1
ATOM 726 N N . GLY A 1 97 ? -9.761 -2.186 -4.009 1.00 94.31 97 GLY A N 1
ATOM 727 C CA . GLY A 1 97 ? -9.956 -2.506 -2.603 1.00 94.31 97 GLY A CA 1
ATOM 728 C C . GLY A 1 97 ? -10.891 -1.513 -1.925 1.00 94.31 97 GLY A C 1
ATOM 729 O O . GLY A 1 97 ? -12.067 -1.437 -2.276 1.00 94.31 97 GLY A O 1
ATOM 730 N N . GLY A 1 98 ? -10.391 -0.796 -0.923 1.00 96.38 98 GLY A N 1
ATOM 731 C CA . GLY A 1 98 ? -11.151 0.247 -0.241 1.00 96.38 98 GLY A CA 1
ATOM 732 C C . GLY A 1 98 ? -10.244 1.300 0.378 1.00 96.38 98 GLY A C 1
ATOM 733 O O . GLY A 1 98 ? -9.099 1.017 0.721 1.00 96.38 98 GLY A O 1
ATOM 734 N N . ALA A 1 99 ? -10.768 2.506 0.561 1.00 97.12 99 ALA A N 1
ATOM 735 C CA . ALA A 1 99 ? -10.052 3.586 1.216 1.00 97.12 99 ALA A CA 1
ATOM 736 C C . ALA A 1 99 ? -10.968 4.357 2.167 1.00 97.12 99 ALA A C 1
ATOM 738 O O . ALA A 1 99 ? -12.196 4.325 2.056 1.00 97.12 99 ALA A O 1
ATOM 739 N N . MET A 1 100 ? -10.351 5.049 3.115 1.00 97.94 100 MET A N 1
ATOM 740 C CA . MET A 1 100 ? -10.994 6.047 3.954 1.00 97.94 100 MET A CA 1
ATOM 741 C C . MET A 1 100 ? -10.121 7.291 4.020 1.00 97.94 100 MET A C 1
ATOM 743 O O . MET A 1 100 ? -8.895 7.185 4.013 1.00 97.94 100 MET A O 1
ATOM 747 N N . SER A 1 101 ? -10.734 8.453 4.196 1.00 97.75 101 SER A N 1
ATOM 748 C CA . SER A 1 101 ? -10.013 9.678 4.517 1.00 97.75 101 SER A CA 1
ATOM 749 C C . SER A 1 101 ? -10.727 10.531 5.533 1.00 97.75 101 SER A C 1
ATOM 751 O O . SER A 1 101 ? -11.901 10.352 5.860 1.00 97.75 101 SER A O 1
ATOM 753 N N . GLY A 1 102 ? -9.963 11.458 6.085 1.00 96.88 102 GLY A N 1
ATOM 754 C CA . GLY A 1 102 ? -10.445 12.405 7.060 1.00 96.88 102 GLY A CA 1
ATOM 755 C C . GLY A 1 102 ? -9.272 13.114 7.692 1.00 96.88 102 GLY A C 1
ATOM 756 O O . GLY A 1 102 ? -8.419 13.658 6.983 1.00 96.88 102 GLY A O 1
ATOM 757 N N . ARG A 1 103 ? -9.241 13.152 9.025 1.00 95.12 103 ARG A N 1
ATOM 758 C CA . ARG A 1 103 ? -8.208 13.902 9.738 1.00 95.12 103 ARG A CA 1
ATOM 759 C C . ARG A 1 103 ? -7.576 13.126 10.879 1.00 95.12 103 ARG A C 1
ATOM 761 O O . ARG A 1 103 ? -8.236 12.315 11.522 1.00 95.12 103 ARG A O 1
ATOM 768 N N . ILE A 1 104 ? -6.317 13.462 11.139 1.00 93.50 104 ILE A N 1
ATOM 769 C CA . ILE A 1 104 ? -5.548 13.075 12.317 1.00 93.50 104 ILE A CA 1
ATOM 770 C C . ILE A 1 104 ? -5.299 14.301 13.196 1.00 93.50 104 ILE A C 1
ATOM 772 O O . ILE A 1 104 ? -4.889 15.343 12.690 1.00 93.50 104 ILE A O 1
ATOM 776 N N . ALA A 1 105 ? -5.555 14.205 14.497 1.00 90.25 105 ALA A N 1
ATOM 777 C CA . ALA A 1 105 ? -5.332 15.293 15.448 1.00 90.25 105 ALA A CA 1
ATOM 778 C C . ALA A 1 105 ? -4.676 14.773 16.730 1.00 90.25 105 ALA A C 1
ATOM 780 O O . ALA A 1 105 ? -5.106 13.754 17.267 1.00 90.25 105 ALA A O 1
ATOM 781 N N . GLY A 1 106 ? -3.660 15.472 17.237 1.00 82.19 106 GLY A N 1
ATOM 782 C CA . GLY A 1 106 ? -3.136 15.224 18.581 1.00 82.19 106 GLY A CA 1
ATOM 783 C C . GLY A 1 106 ? -4.132 15.653 19.665 1.00 82.19 106 GLY A C 1
ATOM 784 O O . GLY A 1 106 ? -4.994 16.503 19.425 1.00 82.19 106 GLY A O 1
ATOM 785 N N . GLY A 1 107 ? -4.009 15.094 20.872 1.00 64.50 107 GLY A N 1
ATOM 786 C CA . GLY A 1 107 ? -4.931 15.397 21.974 1.00 64.50 107 GLY A CA 1
ATOM 787 C C . GLY A 1 107 ? -4.849 16.831 22.528 1.00 64.50 107 GLY A C 1
ATOM 788 O O . GLY A 1 107 ? -5.749 17.238 23.257 1.00 64.50 107 GLY A O 1
ATOM 789 N N . ASP A 1 108 ? -3.832 17.619 22.150 1.00 57.53 108 ASP A N 1
ATOM 790 C CA . ASP A 1 108 ? -3.535 18.942 22.733 1.00 57.53 108 ASP A CA 1
ATOM 791 C C . ASP A 1 108 ? -3.932 20.144 21.845 1.00 57.53 108 ASP A C 1
ATOM 793 O O . ASP A 1 108 ? -3.403 21.246 21.991 1.00 57.53 108 ASP A O 1
ATOM 797 N N . GLY A 1 109 ? -4.889 19.971 20.927 1.00 54.47 109 GLY A N 1
ATOM 798 C CA . GLY A 1 109 ? -5.420 21.080 20.118 1.00 54.47 109 GLY A CA 1
ATOM 799 C C . GLY A 1 109 ? -4.538 21.492 18.933 1.00 54.47 109 GLY A C 1
ATOM 800 O O . GLY A 1 109 ? -4.680 22.602 18.415 1.00 54.47 109 GLY A O 1
ATOM 801 N N . GLU A 1 110 ? -3.647 20.603 18.487 1.00 63.91 110 GLU A N 1
ATOM 802 C CA . GLU A 1 110 ? -2.935 20.757 17.217 1.00 63.91 110 GLU A CA 1
ATOM 803 C C . GLU A 1 110 ? -3.909 20.813 16.031 1.00 63.91 110 GLU A C 1
ATOM 805 O O . GLU A 1 110 ? -5.005 20.241 16.052 1.00 63.91 110 GLU A O 1
ATOM 810 N N . ALA A 1 111 ? -3.502 21.509 14.965 1.00 74.00 111 ALA A N 1
ATOM 811 C CA . ALA A 1 111 ? -4.280 21.561 13.738 1.00 74.00 111 ALA A CA 1
ATOM 812 C C . ALA A 1 111 ? -4.427 20.146 13.166 1.00 74.00 111 ALA A C 1
ATOM 814 O O . ALA A 1 111 ? -3.440 19.509 12.812 1.00 74.00 111 ALA A O 1
ATOM 815 N N . ALA A 1 112 ? -5.667 19.671 13.051 1.00 88.81 112 ALA A N 1
ATOM 816 C CA . ALA A 1 112 ? -5.942 18.359 12.492 1.00 88.81 112 ALA A CA 1
ATOM 817 C C . ALA A 1 112 ? -5.424 18.283 11.044 1.00 88.81 112 ALA A C 1
ATOM 819 O O . ALA A 1 112 ? -5.798 19.122 10.222 1.00 88.81 112 ALA A O 1
ATOM 820 N N . LEU A 1 113 ? -4.599 17.297 10.714 1.00 93.69 113 LEU A N 1
ATOM 821 C CA . LEU A 1 113 ? -3.972 17.128 9.400 1.00 93.69 113 LEU A CA 1
ATOM 822 C C . LEU A 1 113 ? -4.769 16.142 8.540 1.00 93.69 113 LEU A C 1
ATOM 824 O O . LEU A 1 113 ? -5.452 15.286 9.101 1.00 93.69 113 LEU A O 1
ATOM 828 N N . PRO A 1 114 ? -4.720 16.234 7.199 1.00 96.38 114 PRO A N 1
ATOM 829 C CA . PRO A 1 114 ? -5.305 15.219 6.330 1.00 96.38 114 PRO A CA 1
ATOM 830 C C . PRO A 1 114 ? -4.705 13.838 6.603 1.00 96.38 114 PRO A C 1
ATOM 832 O O . PRO A 1 114 ? -3.497 13.710 6.801 1.00 96.38 114 PRO A O 1
ATOM 835 N N . TYR A 1 115 ? -5.554 12.817 6.586 1.00 97.44 115 TYR A N 1
ATOM 836 C CA . TYR A 1 115 ? -5.160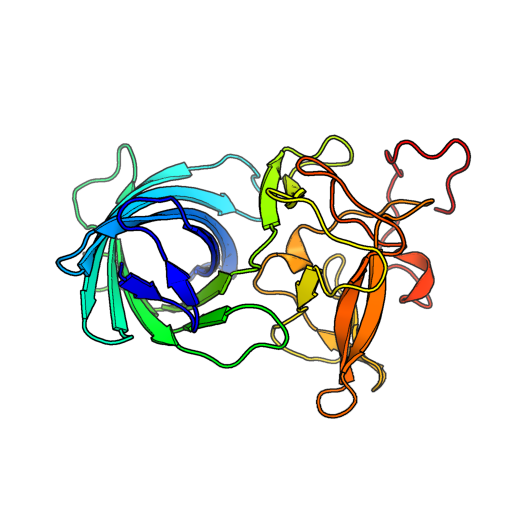 11.424 6.751 1.00 97.44 115 TYR A CA 1
ATOM 837 C C . TYR A 1 115 ? -5.918 10.563 5.750 1.00 97.44 115 TYR A C 1
ATOM 839 O O . TYR A 1 115 ? -7.121 10.761 5.561 1.00 97.44 115 TYR A O 1
ATOM 847 N N . VAL A 1 116 ? -5.228 9.597 5.151 1.00 97.69 116 VAL A N 1
ATOM 848 C CA . VAL A 1 116 ? -5.833 8.567 4.301 1.00 97.69 116 VAL A CA 1
ATOM 849 C C . VAL A 1 116 ? -5.488 7.188 4.842 1.00 97.69 116 VAL A C 1
ATOM 851 O O . VAL A 1 116 ? -4.440 6.996 5.453 1.00 97.69 116 VAL A O 1
ATOM 854 N N . MET A 1 117 ? -6.376 6.227 4.634 1.00 97.88 117 MET A N 1
ATOM 855 C CA . MET A 1 117 ? -6.222 4.838 5.045 1.00 97.88 117 MET A CA 1
ATOM 856 C C . MET A 1 117 ? -6.651 3.937 3.896 1.00 97.88 117 MET A C 1
ATOM 858 O O . MET A 1 117 ? -7.821 3.927 3.532 1.00 97.88 117 MET A O 1
ATOM 862 N N . ALA A 1 118 ? -5.719 3.170 3.343 1.00 97.69 118 ALA A N 1
ATOM 863 C CA . ALA A 1 118 ? -5.964 2.281 2.218 1.00 97.69 118 ALA A CA 1
ATOM 864 C C . ALA A 1 118 ? -6.033 0.813 2.657 1.00 97.69 118 ALA A C 1
ATOM 866 O O . ALA A 1 118 ? -5.344 0.378 3.585 1.00 97.69 118 ALA A O 1
ATOM 867 N N . HIS A 1 119 ? -6.840 0.036 1.942 1.00 97.56 119 HIS A N 1
ATOM 868 C CA . HIS A 1 119 ? -7.007 -1.400 2.092 1.00 97.56 119 HIS A CA 1
ATOM 869 C C . HIS A 1 119 ? -6.882 -2.088 0.733 1.00 97.56 119 HIS A C 1
ATOM 871 O O . HIS A 1 119 ? -7.697 -1.865 -0.157 1.00 97.56 119 HIS A O 1
ATOM 877 N N . ALA A 1 120 ? -5.916 -2.994 0.618 1.00 96.88 120 ALA A N 1
ATOM 878 C CA . ALA A 1 120 ? -5.830 -3.957 -0.469 1.00 96.88 120 ALA A CA 1
ATOM 879 C C . ALA A 1 120 ? -6.226 -5.340 0.090 1.00 96.88 120 ALA A C 1
ATOM 881 O O . ALA A 1 120 ? -5.560 -5.818 1.013 1.00 96.88 120 ALA A O 1
ATOM 882 N N . PRO A 1 121 ? -7.294 -5.997 -0.410 1.00 95.06 121 PRO A N 1
ATOM 883 C CA . PRO A 1 121 ? -7.869 -7.192 0.217 1.00 95.06 121 PRO A CA 1
ATOM 884 C C . PRO A 1 121 ? -6.888 -8.338 0.457 1.00 95.06 121 PRO A C 1
ATOM 886 O O . PRO A 1 121 ? -6.962 -9.006 1.488 1.00 95.06 121 PRO A O 1
ATOM 889 N N . ALA A 1 122 ? -5.967 -8.542 -0.482 1.00 96.62 122 ALA A N 1
ATOM 890 C CA . ALA A 1 122 ? -5.006 -9.633 -0.450 1.00 96.62 122 ALA A CA 1
ATOM 891 C C . ALA A 1 122 ? -3.646 -9.234 0.135 1.00 96.62 122 ALA A C 1
ATOM 893 O O . ALA A 1 122 ? -2.755 -10.077 0.145 1.00 96.62 122 ALA A O 1
ATOM 894 N N . ALA A 1 123 ? -3.449 -8.001 0.622 1.00 97.38 123 ALA A N 1
ATOM 895 C CA . ALA A 1 123 ? -2.117 -7.497 0.955 1.00 97.38 123 ALA A CA 1
ATOM 896 C C . ALA A 1 123 ? -1.992 -6.896 2.362 1.00 97.38 123 ALA A C 1
ATOM 898 O O . ALA A 1 123 ? -2.937 -6.382 2.962 1.00 97.38 123 ALA A O 1
ATOM 899 N N . ARG A 1 124 ? -0.764 -6.924 2.883 1.00 97.38 124 ARG A N 1
ATOM 900 C CA . ARG A 1 124 ? -0.340 -6.178 4.070 1.00 97.38 124 ARG A CA 1
ATOM 901 C C . ARG A 1 124 ? 1.056 -5.598 3.863 1.00 97.38 124 ARG A C 1
ATOM 903 O O . ARG A 1 124 ? 1.813 -6.086 3.032 1.00 97.38 124 ARG A O 1
ATOM 910 N N . LEU A 1 125 ? 1.415 -4.603 4.666 1.00 96.88 125 LEU A N 1
ATOM 911 C CA . LEU A 1 125 ? 2.796 -4.140 4.760 1.00 96.88 125 LEU A CA 1
ATOM 912 C C . LEU A 1 125 ? 3.582 -5.075 5.690 1.00 96.88 125 LEU A C 1
ATOM 914 O O . LEU A 1 125 ? 3.118 -5.387 6.792 1.00 96.88 125 LEU A O 1
ATOM 918 N N . ASP A 1 126 ? 4.756 -5.531 5.268 1.00 95.06 126 ASP A N 1
ATOM 919 C CA . ASP A 1 126 ? 5.637 -6.394 6.060 1.00 95.06 126 ASP A CA 1
ATOM 920 C C . ASP A 1 126 ? 7.115 -6.144 5.723 1.00 95.06 126 ASP A C 1
ATOM 922 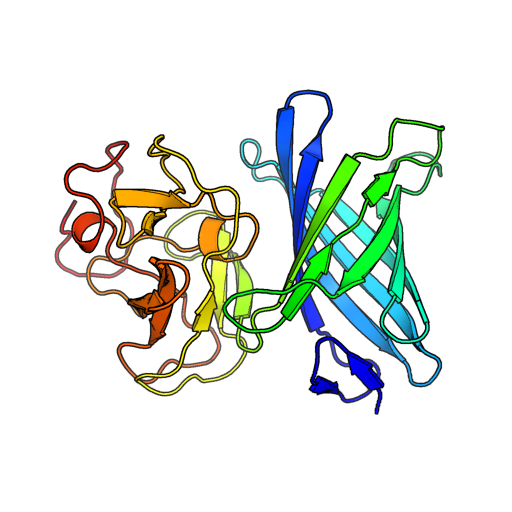O O . ASP A 1 126 ? 7.444 -5.355 4.834 1.00 95.06 126 ASP A O 1
ATOM 926 N N . ARG A 1 127 ? 8.034 -6.790 6.444 1.00 92.75 127 ARG A N 1
ATOM 927 C CA . ARG A 1 127 ? 9.461 -6.734 6.105 1.00 92.75 127 ARG A CA 1
ATOM 928 C C . ARG A 1 127 ? 9.706 -7.429 4.770 1.00 92.75 127 ARG A C 1
ATOM 930 O O . ARG A 1 127 ? 9.280 -8.561 4.561 1.00 92.75 127 ARG A O 1
ATOM 937 N N . SER A 1 128 ? 10.436 -6.746 3.896 1.00 92.44 128 SER A N 1
ATOM 938 C CA . SER A 1 128 ? 10.761 -7.248 2.565 1.00 92.44 128 SER A CA 1
ATOM 939 C C . SER A 1 128 ? 12.077 -8.035 2.576 1.00 92.44 128 SER A C 1
ATOM 941 O O . SER A 1 128 ? 13.054 -7.575 3.182 1.00 92.44 128 SER A O 1
ATOM 943 N N . PRO A 1 129 ? 12.151 -9.185 1.880 1.00 86.69 129 PRO A N 1
ATOM 944 C CA . PRO A 1 129 ? 13.421 -9.844 1.585 1.00 86.69 129 PRO A CA 1
ATOM 945 C C . PRO A 1 129 ? 14.257 -9.070 0.551 1.00 86.69 129 PRO A C 1
ATOM 947 O O . PRO A 1 129 ? 15.475 -9.230 0.514 1.00 86.69 129 PRO A O 1
ATOM 950 N N . THR A 1 130 ? 13.622 -8.226 -0.266 1.00 87.62 130 THR A N 1
ATOM 951 C CA . THR A 1 130 ? 14.267 -7.401 -1.291 1.00 87.62 130 THR A CA 1
ATOM 952 C C . THR A 1 130 ? 14.899 -6.157 -0.664 1.00 87.62 130 THR A C 1
ATOM 954 O O . THR A 1 130 ? 16.116 -5.957 -0.739 1.00 87.62 130 THR A O 1
ATOM 957 N N . HIS A 1 131 ? 14.091 -5.306 -0.025 1.00 88.25 131 HIS A N 1
ATOM 958 C CA . HIS A 1 131 ? 14.566 -4.059 0.568 1.00 88.25 131 HIS A CA 1
ATOM 959 C C . HIS A 1 131 ? 13.589 -3.489 1.607 1.00 88.25 131 HIS A C 1
ATOM 961 O O . HIS A 1 131 ? 12.455 -3.158 1.287 1.00 88.25 131 HIS A O 1
ATOM 967 N N . GLY A 1 132 ? 14.050 -3.307 2.850 1.00 91.94 132 GLY A N 1
ATOM 968 C CA . GLY A 1 132 ? 13.309 -2.579 3.887 1.00 91.94 132 GLY A CA 1
ATOM 969 C C . GLY A 1 132 ? 11.919 -3.158 4.176 1.00 91.94 132 GLY A C 1
ATOM 970 O O . GLY A 1 132 ? 11.795 -4.210 4.811 1.00 91.94 132 GLY A O 1
ATOM 971 N N . TRP A 1 133 ? 10.893 -2.432 3.738 1.00 94.06 133 TRP A N 1
ATOM 972 C CA . TRP A 1 133 ? 9.481 -2.792 3.834 1.00 94.06 133 TRP A CA 1
ATOM 973 C C . TRP A 1 133 ? 8.932 -3.141 2.450 1.00 94.06 133 TRP A C 1
ATOM 975 O O . TRP A 1 133 ? 9.395 -2.606 1.447 1.00 94.06 133 TRP A O 1
ATOM 985 N N . GLY A 1 134 ? 7.951 -4.036 2.405 1.00 96.00 134 GLY A N 1
ATOM 986 C CA . GLY A 1 134 ? 7.318 -4.478 1.171 1.00 96.00 134 GLY A CA 1
ATOM 987 C C . GLY A 1 134 ? 5.841 -4.783 1.366 1.00 96.00 134 GLY A C 1
ATOM 988 O O . GLY A 1 134 ? 5.397 -5.171 2.451 1.00 96.00 134 GLY A O 1
ATOM 989 N N . THR A 1 135 ? 5.081 -4.628 0.294 1.00 98.00 135 THR A N 1
ATOM 990 C CA . THR A 1 135 ? 3.710 -5.117 0.205 1.00 98.00 135 THR A CA 1
ATOM 991 C C . THR A 1 135 ? 3.744 -6.625 -0.025 1.00 98.00 135 THR A C 1
ATOM 993 O O . THR A 1 135 ? 4.321 -7.100 -0.999 1.00 98.00 135 THR A O 1
ATOM 996 N N . VAL A 1 136 ? 3.146 -7.388 0.888 1.00 98.19 136 VAL A N 1
ATOM 997 C CA . VAL A 1 136 ? 3.195 -8.855 0.918 1.00 98.19 136 VAL A CA 1
ATOM 998 C C . VAL A 1 136 ? 1.783 -9.419 0.924 1.00 98.19 136 VAL A C 1
ATOM 1000 O O . VAL A 1 136 ? 0.904 -8.909 1.626 1.00 98.19 136 VAL A O 1
ATOM 1003 N N . LEU A 1 137 ? 1.569 -10.491 0.164 1.00 98.38 137 LEU A N 1
ATOM 1004 C CA . LEU A 1 137 ? 0.273 -11.147 0.085 1.00 98.38 137 LEU A CA 1
ATOM 1005 C C . LEU A 1 137 ? -0.078 -11.896 1.376 1.00 98.38 137 LEU A C 1
ATOM 1007 O O . LEU A 1 137 ? 0.754 -12.581 1.967 1.00 98.38 137 LEU A O 1
ATOM 1011 N N . VAL A 1 138 ? -1.337 -11.817 1.797 1.00 97.19 138 VAL A N 1
ATOM 1012 C CA . VAL A 1 138 ? -1.888 -12.576 2.935 1.00 97.19 138 VAL A CA 1
ATOM 1013 C C . VAL A 1 138 ? -2.794 -13.724 2.498 1.00 97.19 138 VAL A C 1
ATOM 1015 O O . VAL A 1 138 ? -3.055 -14.635 3.282 1.00 97.19 138 VAL A O 1
ATOM 1018 N N . THR A 1 139 ? -3.227 -13.713 1.241 1.00 96.94 139 THR A N 1
ATOM 1019 C CA . THR A 1 139 ? -3.990 -14.778 0.587 1.00 96.94 139 THR A CA 1
ATOM 1020 C C . THR A 1 139 ? -3.417 -15.034 -0.805 1.00 96.94 139 THR A C 1
ATOM 1022 O O . THR A 1 139 ? -2.787 -14.136 -1.363 1.00 96.94 139 THR A O 1
ATOM 1025 N N . PRO A 1 140 ? -3.627 -16.227 -1.387 1.00 98.44 140 PRO A N 1
ATOM 1026 C CA . PRO A 1 140 ? -3.297 -16.459 -2.788 1.00 98.44 140 PRO A CA 1
ATOM 1027 C C . PRO A 1 140 ? -4.031 -15.484 -3.715 1.00 98.44 140 PRO A C 1
ATOM 1029 O O . PRO A 1 140 ? -5.147 -15.064 -3.400 1.00 98.44 140 PRO A O 1
ATOM 1032 N N . VAL A 1 141 ? -3.406 -15.173 -4.849 1.00 98.56 141 VAL A N 1
ATOM 1033 C CA . VAL A 1 141 ? -3.954 -14.332 -5.923 1.00 98.56 141 VAL A CA 1
ATOM 1034 C C . VAL A 1 141 ? -3.691 -15.034 -7.251 1.00 98.56 141 VAL A C 1
ATOM 1036 O O . VAL A 1 141 ? -2.575 -15.501 -7.488 1.00 98.56 141 VAL A O 1
ATOM 1039 N N . ALA A 1 142 ? -4.709 -15.148 -8.099 1.00 98.69 142 ALA A N 1
ATOM 1040 C CA . ALA A 1 142 ? -4.575 -15.797 -9.398 1.00 98.69 142 ALA A CA 1
ATOM 1041 C C . ALA A 1 142 ? -3.926 -14.865 -10.431 1.00 98.69 142 ALA A C 1
ATOM 1043 O O . ALA A 1 142 ? -4.020 -13.639 -10.344 1.00 98.69 142 ALA A O 1
ATOM 1044 N N . ALA A 1 143 ? -3.293 -15.449 -11.450 1.00 98.69 143 ALA A N 1
ATOM 1045 C CA . ALA A 1 143 ? -2.788 -14.686 -12.587 1.00 98.69 143 ALA A CA 1
ATOM 1046 C C . ALA A 1 143 ? -3.893 -13.808 -13.211 1.00 98.69 143 ALA A C 1
ATOM 1048 O O . ALA A 1 143 ? -5.000 -14.278 -13.481 1.00 98.69 143 ALA A O 1
ATOM 1049 N N . GLY A 1 144 ? -3.578 -12.540 -13.478 1.00 98.56 144 GLY A N 1
ATOM 1050 C CA . GLY A 1 144 ? -4.497 -11.560 -14.057 1.00 98.56 144 GLY A CA 1
ATOM 1051 C C . GLY A 1 144 ? -5.401 -10.839 -13.053 1.00 98.56 144 GLY A C 1
ATOM 1052 O O . GLY A 1 144 ? -6.133 -9.938 -13.457 1.00 98.56 144 GLY A O 1
ATOM 1053 N N . GLU A 1 145 ? -5.361 -11.178 -11.761 1.00 98.44 145 GLU A N 1
ATOM 1054 C CA . GLU A 1 145 ? -6.109 -10.445 -10.735 1.00 98.44 145 GLU A CA 1
ATOM 1055 C C . GLU A 1 145 ? -5.377 -9.167 -10.297 1.00 98.44 145 GLU A C 1
ATOM 1057 O O . GLU A 1 145 ? -4.149 -9.129 -10.165 1.00 98.44 145 GLU A O 1
ATOM 1062 N N . THR A 1 146 ? -6.143 -8.102 -10.046 1.00 98.00 146 THR A N 1
ATOM 1063 C CA . THR A 1 146 ? -5.623 -6.859 -9.465 1.00 98.00 146 THR A CA 1
ATOM 1064 C C . THR A 1 146 ? -5.247 -7.070 -8.001 1.00 98.00 146 THR A C 1
ATOM 1066 O O . THR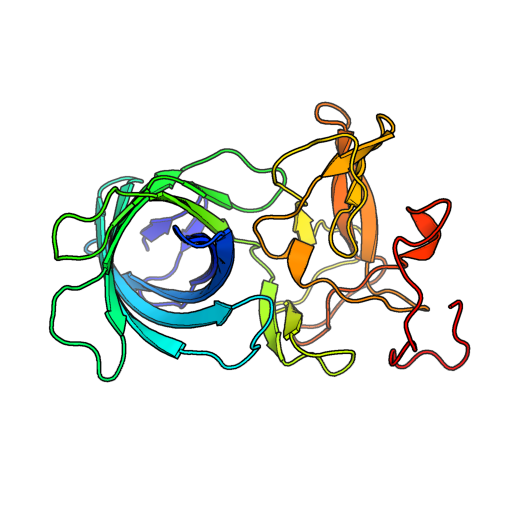 A 1 146 ? -6.022 -7.631 -7.229 1.00 98.00 146 THR A O 1
ATOM 1069 N N . VAL A 1 147 ? -4.070 -6.576 -7.620 1.00 97.94 147 VAL A N 1
ATOM 1070 C CA . VAL A 1 147 ? -3.494 -6.723 -6.278 1.00 97.94 147 VAL A CA 1
ATOM 1071 C C . VAL A 1 147 ? -3.523 -5.409 -5.502 1.00 97.94 147 VAL A C 1
ATOM 1073 O O . VAL A 1 147 ? -3.910 -5.376 -4.336 1.00 97.94 147 VAL A O 1
ATOM 1076 N N . VAL A 1 148 ? -3.079 -4.318 -6.134 1.00 97.56 148 VAL A N 1
ATOM 1077 C CA . VAL A 1 148 ? -2.917 -2.999 -5.504 1.00 97.56 148 VAL A CA 1
ATOM 1078 C C . VAL A 1 148 ? -3.287 -1.907 -6.504 1.00 97.56 148 VAL A C 1
ATOM 1080 O O . VAL A 1 148 ? -2.784 -1.902 -7.626 1.00 97.56 148 VAL A O 1
ATOM 1083 N N . GLY A 1 149 ? -4.131 -0.965 -6.085 1.00 96.75 149 GLY A N 1
ATOM 1084 C CA . GLY A 1 149 ? -4.346 0.301 -6.786 1.00 96.75 149 GLY A CA 1
ATOM 1085 C C . GLY A 1 149 ? -3.300 1.334 -6.371 1.00 96.75 149 GLY A C 1
ATOM 1086 O O . GLY A 1 149 ? -2.904 1.378 -5.202 1.00 96.75 149 GLY A O 1
ATOM 1087 N N . ILE A 1 150 ? -2.816 2.134 -7.322 1.00 97.25 150 ILE A N 1
ATOM 1088 C CA . ILE A 1 150 ? -1.860 3.207 -7.048 1.00 97.25 150 ILE A CA 1
ATOM 1089 C C . ILE A 1 150 ? -2.607 4.542 -7.017 1.00 97.25 150 ILE A C 1
ATOM 1091 O O . ILE A 1 150 ? -2.748 5.231 -8.026 1.00 97.25 150 ILE A O 1
ATOM 1095 N N . ASP A 1 151 ? -3.078 4.894 -5.825 1.00 95.44 151 ASP A N 1
ATOM 1096 C CA . ASP A 1 151 ? -3.794 6.137 -5.547 1.00 95.44 151 ASP A CA 1
ATOM 1097 C C . ASP A 1 151 ? -2.883 7.172 -4.864 1.00 95.44 151 ASP A C 1
ATOM 1099 O O . ASP A 1 151 ? -1.991 6.826 -4.080 1.00 95.44 151 ASP A O 1
ATOM 1103 N N . GLY A 1 152 ? -3.132 8.456 -5.132 1.00 95.69 152 GLY A N 1
ATOM 1104 C CA . GLY A 1 152 ? -2.431 9.569 -4.496 1.00 95.69 152 GLY A CA 1
ATOM 1105 C C . GLY A 1 152 ? -2.429 10.855 -5.329 1.00 95.69 152 GLY A C 1
ATOM 1106 O O . GLY A 1 152 ? -3.066 10.918 -6.384 1.00 95.69 152 GLY A O 1
ATOM 1107 N N . PRO A 1 153 ? -1.736 11.914 -4.870 1.00 95.75 153 PRO A N 1
ATOM 1108 C CA . PRO A 1 153 ? -1.589 13.149 -5.630 1.00 95.75 153 PRO A CA 1
ATOM 1109 C C . PRO A 1 153 ? -0.912 12.907 -6.981 1.00 95.75 153 PRO A C 1
ATOM 1111 O O . PRO A 1 153 ? 0.120 12.242 -7.051 1.00 95.75 153 PRO A O 1
ATOM 1114 N N . VAL A 1 154 ? -1.469 13.494 -8.043 1.00 97.12 154 VAL A N 1
ATOM 1115 C CA . VAL A 1 154 ? -0.922 13.398 -9.403 1.00 97.12 154 VAL A CA 1
ATOM 1116 C C . VAL A 1 154 ? -0.303 14.728 -9.819 1.00 97.12 154 VAL A C 1
ATOM 1118 O O . VAL A 1 154 ? -0.962 15.769 -9.773 1.00 97.12 154 VAL A O 1
ATOM 1121 N N . GLY A 1 155 ? 0.949 14.695 -10.266 1.00 96.50 155 GLY A N 1
ATOM 1122 C CA . GLY A 1 155 ? 1.709 15.871 -10.681 1.00 96.50 155 GLY A CA 1
ATOM 1123 C C . GLY A 1 155 ? 2.687 15.576 -11.815 1.00 96.50 155 GLY A C 1
ATOM 1124 O O . GLY A 1 155 ? 2.714 14.485 -12.368 1.00 96.50 155 GLY A O 1
ATOM 1125 N N . ALA A 1 156 ? 3.491 16.569 -12.189 1.00 94.75 156 ALA A N 1
ATOM 1126 C CA . ALA A 1 156 ? 4.516 16.406 -13.226 1.00 94.75 156 ALA A CA 1
ATOM 1127 C C . ALA A 1 156 ? 5.847 15.847 -12.685 1.00 94.75 156 ALA A C 1
ATOM 1129 O O . ALA A 1 156 ? 6.738 15.530 -13.466 1.00 94.75 156 ALA A O 1
ATOM 1130 N N . GLU A 1 157 ? 6.009 15.789 -11.363 1.00 93.25 157 GLU A N 1
ATOM 1131 C CA . GLU A 1 157 ? 7.270 15.432 -10.717 1.00 93.25 157 GLU A CA 1
ATOM 1132 C C . GLU A 1 157 ? 7.411 13.916 -10.570 1.00 93.25 157 GLU A C 1
ATOM 1134 O O . GLU A 1 157 ? 6.589 13.268 -9.928 1.00 93.25 157 GLU A O 1
ATOM 1139 N N . GLN A 1 158 ? 8.486 13.371 -11.136 1.00 92.94 158 GLN A N 1
ATOM 1140 C CA . GLN A 1 158 ? 8.916 12.004 -10.881 1.00 92.94 158 GLN A CA 1
ATOM 1141 C C . GLN A 1 158 ? 9.710 11.955 -9.570 1.00 92.94 158 GLN A C 1
ATOM 1143 O O . GLN A 1 158 ? 10.718 12.647 -9.415 1.00 92.94 158 GLN A O 1
ATOM 1148 N N . THR A 1 159 ? 9.296 11.088 -8.654 1.00 91.94 159 THR A N 1
ATOM 1149 C CA . THR A 1 159 ? 10.020 10.774 -7.415 1.00 91.94 159 THR A CA 1
ATOM 1150 C C . THR A 1 159 ? 10.491 9.313 -7.435 1.00 91.94 159 THR A C 1
ATOM 1152 O O . THR A 1 159 ? 10.013 8.527 -8.259 1.00 91.94 159 THR A O 1
ATOM 1155 N N . PRO A 1 160 ? 11.385 8.894 -6.517 1.00 89.31 160 PRO A N 1
ATOM 1156 C CA . PRO A 1 160 ? 11.771 7.486 -6.378 1.00 89.31 160 PRO A CA 1
ATOM 1157 C C . PRO A 1 160 ? 10.618 6.518 -6.062 1.00 89.31 160 PRO A C 1
ATOM 1159 O O . PRO A 1 160 ? 10.803 5.313 -6.207 1.00 89.31 160 PRO A O 1
ATOM 1162 N N . TYR A 1 161 ? 9.468 7.031 -5.615 1.00 91.88 161 TYR A N 1
ATOM 1163 C CA . TYR A 1 161 ? 8.300 6.238 -5.215 1.00 91.88 161 TYR A CA 1
ATOM 1164 C C . TYR A 1 161 ? 7.095 6.435 -6.138 1.00 91.88 161 TYR A C 1
ATOM 1166 O O . TYR A 1 161 ? 6.133 5.673 -6.061 1.00 91.88 161 TYR A O 1
ATOM 1174 N N . SER A 1 162 ? 7.120 7.467 -6.983 1.00 94.69 162 SER A N 1
ATOM 1175 C CA . SER A 1 162 ? 6.022 7.771 -7.891 1.00 94.69 162 SER A CA 1
ATOM 1176 C C . SER A 1 162 ? 5.894 6.738 -9.006 1.00 94.69 162 SER A C 1
ATOM 1178 O O . SER A 1 162 ? 6.884 6.143 -9.432 1.00 94.69 162 SER A O 1
ATOM 1180 N N . PHE A 1 163 ? 4.684 6.599 -9.541 1.00 95.75 163 PHE A N 1
ATOM 1181 C CA . PHE A 1 163 ? 4.409 5.769 -10.709 1.00 95.75 163 PHE A CA 1
ATOM 1182 C C . PHE A 1 163 ? 4.000 6.655 -11.878 1.00 95.75 163 PHE A C 1
ATOM 1184 O O . PHE A 1 163 ? 3.123 7.513 -11.730 1.00 95.75 163 PHE A O 1
ATOM 1191 N N . ARG A 1 164 ? 4.587 6.432 -13.057 1.00 95.69 164 ARG A N 1
ATOM 1192 C CA . ARG A 1 164 ? 4.114 7.091 -14.276 1.00 95.69 164 ARG A CA 1
ATOM 1193 C C . ARG A 1 164 ? 2.705 6.617 -14.649 1.00 95.69 164 ARG A C 1
ATOM 1195 O O . ARG A 1 164 ? 2.474 5.422 -14.821 1.00 95.69 164 ARG A O 1
ATOM 1202 N N . THR A 1 165 ? 1.799 7.572 -14.810 1.00 95.81 165 THR A N 1
ATOM 1203 C CA . THR A 1 165 ? 0.421 7.426 -15.320 1.00 95.81 165 THR A CA 1
ATOM 1204 C C . THR A 1 165 ? 0.391 7.374 -16.855 1.00 95.81 165 THR A C 1
ATOM 1206 O O . THR A 1 165 ? 1.354 7.789 -17.507 1.00 95.81 165 THR A O 1
ATOM 1209 N N . ASP A 1 166 ? -0.709 6.900 -17.448 1.00 95.00 166 ASP A N 1
ATOM 1210 C CA . ASP A 1 166 ? -0.829 6.777 -18.916 1.00 95.00 166 ASP A CA 1
ATOM 1211 C C . ASP A 1 166 ? -0.891 8.143 -19.636 1.00 95.00 166 ASP A C 1
ATOM 1213 O O . ASP A 1 166 ? -0.579 8.259 -20.820 1.00 95.00 166 ASP A O 1
ATOM 1217 N N . ASP A 1 167 ? -1.203 9.221 -18.905 1.00 94.69 167 ASP A N 1
ATOM 1218 C CA . ASP A 1 167 ? -1.223 10.598 -19.419 1.00 94.69 167 ASP A CA 1
ATOM 1219 C C . ASP A 1 167 ? 0.119 11.350 -19.257 1.00 94.69 167 ASP A C 1
ATOM 1221 O O . ASP A 1 167 ? 0.190 12.563 -19.468 1.00 94.69 167 ASP A O 1
ATOM 1225 N N . ASN A 1 168 ? 1.208 10.624 -18.962 1.00 92.06 168 ASN A N 1
ATOM 1226 C CA . ASN A 1 168 ? 2.572 11.136 -18.741 1.00 92.06 168 ASN A CA 1
ATOM 1227 C C . ASN A 1 168 ? 2.736 12.053 -17.519 1.00 92.06 168 ASN A C 1
ATOM 1229 O O . ASN A 1 168 ? 3.665 12.863 -17.464 1.00 92.06 168 ASN A O 1
ATOM 1233 N N . ARG A 1 169 ? 1.864 11.921 -16.521 1.00 95.50 169 ARG A N 1
ATOM 1234 C CA . ARG A 1 169 ? 2.075 12.462 -15.173 1.00 95.50 169 ARG A CA 1
ATOM 1235 C C . ARG A 1 169 ? 2.580 11.380 -14.223 1.00 95.50 169 ARG A C 1
ATOM 1237 O O . ARG A 1 169 ? 2.729 10.220 -14.604 1.00 95.50 169 ARG A O 1
ATOM 1244 N N . HIS A 1 170 ? 2.799 11.753 -12.973 1.00 96.62 170 HIS A N 1
ATOM 1245 C CA . HIS A 1 170 ? 3.259 10.879 -11.907 1.00 96.62 170 HIS A CA 1
ATOM 1246 C C . HIS A 1 170 ? 2.285 10.915 -10.739 1.00 96.62 170 HIS A C 1
ATOM 1248 O O . HIS A 1 170 ? 1.948 11.994 -10.250 1.00 96.62 170 HIS A O 1
ATOM 1254 N N . VAL A 1 171 ? 1.838 9.739 -10.303 1.00 97.00 171 VAL A N 1
ATOM 1255 C CA . VAL A 1 171 ? 1.092 9.582 -9.054 1.00 97.00 171 VAL A CA 1
ATOM 1256 C C . VAL A 1 171 ? 2.069 9.279 -7.925 1.00 97.00 171 VAL A C 1
ATOM 1258 O O . VAL A 1 171 ? 2.899 8.378 -8.036 1.00 97.00 171 VAL A O 1
ATOM 1261 N N . GLU A 1 172 ? 1.978 10.045 -6.844 1.00 96.44 172 GLU A N 1
ATOM 1262 C CA . GLU A 1 172 ? 2.744 9.836 -5.622 1.00 96.44 172 GLU A CA 1
ATOM 1263 C C . GLU A 1 172 ? 1.915 8.976 -4.655 1.00 96.44 172 GLU A C 1
ATOM 1265 O O . GLU A 1 172 ? 0.941 9.477 -4.088 1.00 96.44 172 GLU A O 1
ATOM 1270 N N . PRO A 1 173 ? 2.244 7.687 -4.465 1.00 95.88 173 PRO A N 1
ATOM 1271 C CA . PRO A 1 173 ? 1.377 6.775 -3.737 1.00 95.88 173 PRO A CA 1
ATOM 1272 C C . PRO A 1 173 ? 1.262 7.137 -2.254 1.00 95.88 173 PRO A C 1
ATOM 1274 O O . PRO A 1 173 ? 2.261 7.350 -1.564 1.00 95.88 173 PRO A O 1
ATOM 1277 N N . THR A 1 174 ? 0.033 7.116 -1.742 1.00 95.31 174 THR A N 1
ATOM 1278 C CA . THR A 1 174 ? -0.278 7.339 -0.317 1.00 95.31 174 THR A CA 1
ATOM 1279 C C . THR A 1 174 ? -0.662 6.054 0.422 1.00 95.31 174 THR A C 1
ATOM 1281 O O . THR A 1 174 ? -1.073 6.094 1.578 1.00 95.31 174 THR A O 1
ATOM 1284 N N . GLY A 1 175 ? -0.519 4.897 -0.227 1.00 95.44 175 GLY A N 1
ATOM 1285 C CA . GLY A 1 175 ? -0.838 3.591 0.345 1.00 95.44 175 GLY A CA 1
ATOM 1286 C C . GLY A 1 175 ? 0.202 2.525 0.016 1.00 95.44 175 GLY A C 1
ATOM 1287 O O . GLY A 1 175 ? 1.402 2.795 -0.026 1.00 95.44 175 GLY A O 1
ATOM 1288 N N . TYR A 1 176 ? -0.261 1.297 -0.236 1.00 97.31 176 TYR A N 1
ATOM 1289 C CA . TYR A 1 176 ? 0.605 0.134 -0.473 1.00 97.31 176 TYR A CA 1
ATOM 1290 C C . TYR A 1 176 ? 1.589 0.339 -1.628 1.00 97.31 176 TYR A C 1
ATOM 1292 O O . TYR A 1 176 ? 2.712 -0.152 -1.548 1.00 97.31 176 TYR A O 1
ATOM 1300 N N . GLY A 1 177 ? 1.203 1.115 -2.650 1.00 96.44 177 GLY A N 1
ATOM 1301 C CA . GLY A 1 177 ? 2.054 1.468 -3.790 1.00 96.44 177 GLY A CA 1
ATOM 1302 C C . GLY A 1 177 ? 3.423 2.034 -3.400 1.00 96.44 177 GLY A C 1
ATOM 1303 O O . GLY A 1 177 ? 4.410 1.724 -4.057 1.00 96.44 177 GLY A O 1
ATOM 1304 N N . HIS A 1 178 ? 3.514 2.776 -2.290 1.00 95.69 178 HIS A N 1
ATOM 1305 C CA . HIS A 1 178 ? 4.782 3.332 -1.805 1.00 95.69 178 HIS A CA 1
ATOM 1306 C C . HIS A 1 178 ? 5.789 2.242 -1.397 1.00 95.69 178 HIS A C 1
ATOM 1308 O O . HIS A 1 178 ? 6.999 2.437 -1.471 1.00 95.69 178 HIS A O 1
ATOM 1314 N N . PHE A 1 179 ? 5.287 1.073 -0.991 1.00 95.88 179 PHE A N 1
ATOM 1315 C CA . PHE A 1 179 ? 6.069 -0.061 -0.503 1.00 95.88 179 PHE A CA 1
ATOM 1316 C C . PHE A 1 179 ? 6.065 -1.231 -1.490 1.00 95.88 179 PHE A C 1
ATOM 1318 O O . PHE A 1 179 ? 6.066 -2.394 -1.084 1.00 95.88 179 PHE A O 1
ATOM 1325 N N . VAL A 1 180 ? 6.015 -0.958 -2.791 1.00 96.75 180 VAL A N 1
ATOM 1326 C CA . VAL A 1 180 ? 6.169 -1.994 -3.818 1.00 96.75 180 VAL A CA 1
ATOM 1327 C C . VAL A 1 180 ? 7.586 -1.920 -4.360 1.00 96.75 180 VAL A C 1
ATOM 1329 O O . VAL A 1 180 ? 7.948 -0.956 -5.022 1.00 96.75 180 VAL A O 1
ATOM 1332 N N . ASN A 1 181 ? 8.385 -2.945 -4.074 1.00 95.44 181 ASN A N 1
ATOM 1333 C CA . ASN A 1 181 ? 9.792 -2.979 -4.454 1.00 95.44 181 ASN A CA 1
ATOM 1334 C C . ASN A 1 181 ? 10.005 -3.370 -5.922 1.00 95.44 181 ASN A C 1
ATOM 1336 O O . ASN A 1 181 ? 9.157 -3.985 -6.578 1.00 95.44 181 ASN A O 1
ATOM 1340 N N . HIS A 1 182 ? 11.207 -3.076 -6.414 1.00 94.75 182 HIS A N 1
ATOM 1341 C CA . HIS A 1 182 ? 11.650 -3.540 -7.717 1.00 94.75 182 HIS A CA 1
ATOM 1342 C C . HIS A 1 182 ? 12.018 -5.028 -7.709 1.00 94.75 182 HIS A C 1
ATOM 1344 O O . HIS A 1 182 ? 12.800 -5.476 -6.867 1.00 94.75 182 HIS A O 1
ATOM 1350 N N . ALA A 1 183 ? 11.588 -5.755 -8.740 1.00 94.94 183 ALA A N 1
ATOM 1351 C CA . ALA A 1 183 ? 12.201 -7.020 -9.128 1.00 94.94 183 ALA A CA 1
ATOM 1352 C C . ALA A 1 183 ? 12.394 -7.110 -10.646 1.00 94.94 183 ALA A C 1
ATOM 1354 O O . ALA A 1 183 ? 11.549 -6.679 -11.431 1.00 94.94 183 ALA A O 1
ATOM 1355 N N . CYS A 1 184 ? 13.515 -7.700 -11.068 1.00 94.12 184 CYS A N 1
ATOM 1356 C CA . CYS A 1 184 ? 13.818 -7.901 -12.485 1.00 94.12 184 CYS A CA 1
ATOM 1357 C C . CYS A 1 184 ? 12.937 -8.993 -13.115 1.00 94.12 184 CYS A C 1
ATOM 1359 O O . CYS A 1 184 ? 12.613 -8.910 -14.301 1.00 94.12 184 CYS A O 1
ATOM 1361 N N . GLU A 1 185 ? 12.508 -9.968 -12.314 1.00 95.06 185 GLU A N 1
ATOM 1362 C CA . GLU A 1 185 ? 11.450 -10.936 -12.622 1.00 95.06 185 GLU A CA 1
ATOM 1363 C C . GLU A 1 185 ? 10.269 -10.654 -11.677 1.00 95.06 185 GLU A C 1
ATOM 1365 O O . GLU A 1 185 ? 10.191 -11.246 -10.598 1.00 95.06 185 GLU A O 1
ATOM 1370 N N . PRO A 1 186 ? 9.413 -9.670 -12.007 1.00 96.75 186 PRO A N 1
ATOM 1371 C CA . PRO A 1 186 ? 8.415 -9.174 -11.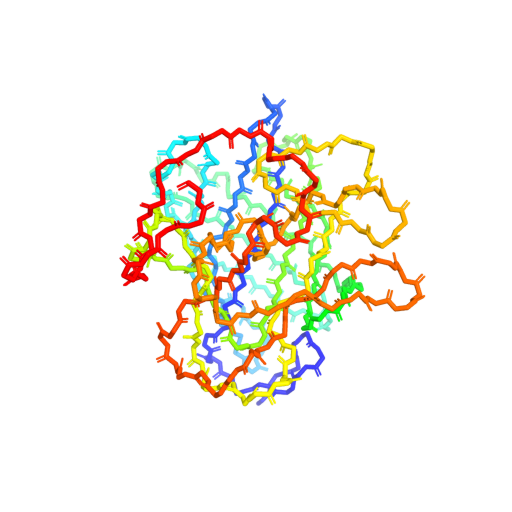071 1.00 96.75 186 PRO A CA 1
ATOM 1372 C C . PRO A 1 186 ? 7.244 -10.137 -10.877 1.00 96.75 186 PRO A C 1
ATOM 1374 O O . PRO A 1 186 ? 6.930 -10.957 -11.742 1.00 96.75 186 PRO A O 1
ATOM 1377 N N . SER A 1 187 ? 6.566 -10.004 -9.737 1.00 98.00 187 SER A N 1
ATOM 1378 C CA . SER A 1 187 ? 5.305 -10.704 -9.468 1.00 98.00 187 SER A CA 1
ATOM 1379 C C . SER A 1 187 ? 4.108 -10.043 -10.149 1.00 98.00 187 SER A C 1
ATOM 1381 O O . SER A 1 187 ? 3.142 -10.738 -10.464 1.00 98.00 187 SER A O 1
ATOM 1383 N N . CYS A 1 188 ? 4.173 -8.733 -10.403 1.00 98.38 188 CYS A N 1
ATOM 1384 C CA . CYS A 1 188 ? 3.090 -7.966 -11.007 1.00 98.38 188 CYS A CA 1
ATOM 1385 C C . CYS A 1 188 ? 3.553 -7.122 -12.199 1.00 98.38 188 CYS A C 1
ATOM 1387 O O . CYS A 1 188 ? 4.718 -6.731 -12.312 1.00 98.38 188 CYS A O 1
ATOM 1389 N N . GLU A 1 189 ? 2.601 -6.802 -13.068 1.00 97.56 189 GLU A N 1
ATOM 1390 C CA . GLU A 1 189 ? 2.725 -5.776 -14.099 1.00 97.56 189 GLU A CA 1
ATOM 1391 C C . GLU A 1 189 ? 1.801 -4.595 -13.816 1.00 97.56 189 GLU A C 1
ATOM 1393 O O . GLU A 1 189 ? 0.912 -4.674 -12.969 1.00 97.56 189 GLU A O 1
ATOM 1398 N N . ILE A 1 190 ? 2.033 -3.494 -14.529 1.00 96.88 190 ILE A N 1
ATOM 1399 C CA . ILE A 1 190 ? 1.205 -2.297 -14.436 1.00 96.88 190 ILE A CA 1
ATOM 1400 C C . ILE A 1 190 ? 0.159 -2.320 -15.543 1.00 96.88 190 ILE A C 1
ATOM 1402 O O . ILE A 1 190 ? 0.494 -2.439 -16.722 1.00 96.88 190 ILE A O 1
ATOM 1406 N N . VAL A 1 191 ? -1.097 -2.159 -15.140 1.00 97.12 191 VAL A N 1
ATOM 1407 C CA . VAL A 1 191 ? -2.243 -1.957 -16.027 1.00 97.12 191 VAL A CA 1
ATOM 1408 C C . VAL A 1 191 ? -2.882 -0.624 -15.673 1.00 97.12 191 VAL A C 1
ATOM 1410 O O . VAL A 1 191 ? -3.118 -0.333 -14.500 1.00 97.12 191 VAL A O 1
ATOM 1413 N N . TYR A 1 192 ? -3.145 0.191 -16.688 1.00 96.75 192 TYR A N 1
ATOM 1414 C CA . TYR A 1 192 ? -3.715 1.519 -16.512 1.00 96.75 192 TYR A CA 1
ATOM 1415 C C . TYR A 1 192 ? -5.236 1.476 -16.535 1.00 96.75 192 TYR A C 1
ATOM 1417 O O . TYR A 1 192 ? -5.839 0.849 -17.408 1.00 96.75 192 TYR A O 1
ATOM 1425 N N . ASP A 1 193 ? -5.844 2.169 -15.580 1.00 94.81 193 ASP A N 1
ATOM 1426 C CA . ASP A 1 193 ? -7.271 2.434 -15.604 1.00 94.81 193 ASP A CA 1
ATOM 1427 C C . ASP A 1 193 ? -7.613 3.405 -16.745 1.00 94.81 193 ASP A C 1
ATOM 1429 O O . ASP A 1 193 ? -6.948 4.425 -16.939 1.00 94.81 193 ASP A O 1
ATOM 1433 N N . LEU A 1 194 ? -8.655 3.082 -17.513 1.00 93.19 194 LEU A N 1
ATOM 1434 C CA . LEU A 1 194 ? -8.994 3.810 -18.739 1.00 93.19 194 LEU A CA 1
ATOM 1435 C C . LEU A 1 194 ? -9.623 5.183 -18.476 1.00 93.19 194 LEU A C 1
ATOM 1437 O O . LEU A 1 194 ? -9.606 6.033 -19.366 1.00 93.19 194 LEU A O 1
ATOM 1441 N N . GLU A 1 195 ? -10.204 5.400 -17.296 1.00 92.00 195 GLU A N 1
ATOM 1442 C CA . GLU A 1 195 ? -10.894 6.650 -16.964 1.00 92.00 195 GLU A CA 1
ATOM 1443 C C . GLU A 1 195 ? -9.967 7.632 -16.243 1.00 92.00 195 GLU A C 1
ATOM 1445 O O . GLU A 1 195 ? -9.984 8.833 -16.518 1.00 92.00 195 GLU A O 1
ATOM 1450 N N . THR A 1 196 ? -9.140 7.125 -15.333 1.00 94.12 196 THR A N 1
ATOM 1451 C CA . THR A 1 196 ? -8.279 7.928 -14.456 1.00 94.12 196 THR A CA 1
ATOM 1452 C C . THR A 1 196 ? -6.825 8.002 -14.919 1.00 94.12 196 THR A C 1
ATOM 1454 O O . THR A 1 196 ? -6.080 8.840 -14.410 1.00 94.12 196 THR A O 1
ATOM 1457 N N . ALA A 1 197 ? -6.413 7.141 -15.861 1.00 96.00 197 ALA A N 1
ATOM 1458 C CA . ALA A 1 197 ? -5.024 6.926 -16.287 1.00 96.00 197 ALA A CA 1
ATOM 1459 C C . ALA A 1 197 ? -4.078 6.445 -15.168 1.00 96.00 197 ALA A C 1
ATOM 1461 O O . ALA A 1 197 ? -2.856 6.388 -15.358 1.00 96.00 197 ALA A O 1
ATOM 1462 N N . LEU A 1 198 ? -4.619 6.101 -13.995 1.00 96.75 198 LEU A N 1
ATOM 1463 C CA . LEU A 1 198 ? -3.825 5.671 -12.857 1.00 96.75 198 LEU A CA 1
ATOM 1464 C C . LEU A 1 198 ? -3.392 4.202 -13.001 1.00 96.75 198 LEU A C 1
ATOM 1466 O O . LEU A 1 198 ? -4.123 3.389 -13.574 1.00 96.75 198 LEU A O 1
ATOM 1470 N N . PRO A 1 199 ? -2.205 3.839 -12.489 1.00 96.88 199 PRO A N 1
ATOM 1471 C CA . PRO A 1 199 ? -1.721 2.473 -12.551 1.00 96.88 199 PRO A CA 1
ATOM 1472 C C . PRO A 1 199 ? -2.367 1.579 -11.485 1.00 96.88 199 PRO A C 1
ATOM 1474 O O . PRO A 1 199 ? -2.628 1.979 -10.352 1.00 96.88 199 PRO A O 1
ATOM 1477 N N . THR A 1 200 ? -2.535 0.312 -11.838 1.00 97.38 200 THR A N 1
ATOM 1478 C CA . THR A 1 200 ? -2.843 -0.789 -10.924 1.00 97.38 200 THR A CA 1
ATOM 1479 C C . THR A 1 200 ? -1.812 -1.893 -11.110 1.00 97.38 200 THR A C 1
ATOM 1481 O O . THR A 1 200 ? -1.299 -2.094 -12.211 1.00 97.38 200 THR A O 1
ATOM 1484 N N . LEU A 1 201 ? -1.490 -2.609 -10.035 1.00 98.06 201 LEU A N 1
ATOM 1485 C CA . LEU A 1 201 ? -0.635 -3.788 -10.086 1.00 98.06 201 LEU A CA 1
ATOM 1486 C C . LEU A 1 201 ? -1.492 -5.033 -10.264 1.00 98.06 201 LEU A C 1
ATOM 1488 O O . LEU A 1 201 ? -2.367 -5.309 -9.443 1.00 98.06 201 LEU A O 1
ATOM 1492 N N . VAL A 1 202 ? -1.213 -5.780 -11.327 1.00 98.50 202 VAL A N 1
ATOM 1493 C CA . VAL A 1 202 ? -1.922 -7.004 -11.710 1.00 98.50 202 VAL A CA 1
ATOM 1494 C C . VAL A 1 202 ? -0.952 -8.178 -11.682 1.00 98.50 202 VAL A C 1
ATOM 1496 O O . VAL A 1 202 ? 0.174 -8.068 -12.167 1.00 98.50 202 VAL A O 1
ATOM 1499 N N . ALA A 1 203 ? -1.372 -9.299 -11.098 1.00 98.69 203 ALA A N 1
ATOM 1500 C CA . ALA A 1 203 ? -0.528 -10.478 -10.944 1.00 98.69 203 ALA A CA 1
ATOM 1501 C C . ALA A 1 203 ? -0.156 -11.092 -12.307 1.00 98.69 203 ALA A C 1
ATOM 1503 O O . ALA A 1 203 ? -1.024 -11.425 -13.110 1.00 98.69 203 ALA A O 1
ATOM 1504 N N . LEU A 1 204 ? 1.140 -11.307 -12.555 1.00 98.38 204 LEU A N 1
ATOM 1505 C CA . LEU A 1 204 ? 1.646 -11.907 -13.804 1.00 98.38 204 LEU A CA 1
ATOM 1506 C C . LEU A 1 204 ? 1.509 -13.437 -13.853 1.00 98.38 204 LEU A C 1
ATOM 1508 O O . LEU A 1 204 ? 1.633 -14.058 -14.908 1.00 98.38 204 LEU A O 1
ATOM 1512 N N . ARG A 1 205 ? 1.324 -14.054 -12.690 1.00 98.38 205 ARG A N 1
ATOM 1513 C CA . ARG A 1 205 ? 1.245 -15.500 -12.465 1.00 98.38 205 ARG A CA 1
ATOM 1514 C C . ARG A 1 205 ? 0.436 -15.752 -11.200 1.00 98.38 205 ARG A C 1
ATOM 1516 O O . ARG A 1 205 ? 0.169 -14.812 -10.461 1.00 98.38 205 ARG A O 1
ATOM 1523 N N . ASP A 1 206 ? 0.124 -17.011 -10.918 1.00 98.56 206 ASP A N 1
ATOM 1524 C CA . ASP A 1 206 ? -0.419 -17.371 -9.611 1.00 98.56 206 ASP A CA 1
ATOM 1525 C C . ASP A 1 206 ? 0.612 -17.044 -8.518 1.00 98.56 206 ASP A C 1
ATOM 1527 O O . ASP A 1 206 ? 1.800 -17.392 -8.621 1.00 98.56 206 ASP A O 1
ATOM 1531 N N . LEU A 1 207 ? 0.148 -16.342 -7.488 1.00 98.50 207 LEU A N 1
ATOM 1532 C CA . LEU A 1 207 ? 0.932 -15.900 -6.343 1.00 98.50 207 LEU A CA 1
ATOM 1533 C C . LEU A 1 207 ? 0.397 -16.552 -5.070 1.00 98.50 207 LEU A C 1
ATOM 1535 O O . LEU A 1 207 ? -0.814 -16.681 -4.868 1.00 98.50 207 LEU A O 1
ATOM 1539 N N . ALA A 1 208 ? 1.308 -16.963 -4.196 1.00 98.38 208 ALA A N 1
ATOM 1540 C CA . ALA A 1 208 ? 0.963 -17.553 -2.912 1.00 98.38 208 ALA A CA 1
ATOM 1541 C C . ALA A 1 208 ? 0.847 -16.482 -1.817 1.00 98.38 208 ALA A C 1
ATOM 1543 O O . ALA A 1 208 ? 1.435 -15.405 -1.900 1.00 98.38 208 ALA A O 1
ATOM 1544 N N . ALA A 1 209 ? 0.143 -16.806 -0.729 1.00 97.94 209 ALA A N 1
ATOM 1545 C CA . ALA A 1 209 ? 0.264 -16.021 0.496 1.00 97.94 209 ALA A CA 1
ATOM 1546 C C . ALA A 1 209 ? 1.735 -16.011 0.957 1.00 97.94 209 ALA A C 1
ATOM 1548 O O . ALA A 1 209 ? 2.377 -17.060 1.019 1.00 97.94 209 ALA A O 1
ATOM 1549 N N . GLY A 1 210 ? 2.251 -14.832 1.296 1.00 97.31 210 GLY A N 1
ATOM 1550 C CA . GLY A 1 210 ? 3.656 -14.599 1.624 1.00 97.31 210 GLY A CA 1
ATOM 1551 C C . GLY A 1 210 ? 4.516 -14.124 0.450 1.00 97.31 210 GLY A C 1
ATOM 1552 O O . GLY A 1 210 ? 5.621 -13.647 0.704 1.00 97.31 210 GLY A O 1
ATOM 1553 N N . ASP A 1 211 ? 4.032 -14.192 -0.796 1.00 97.69 211 ASP A N 1
ATOM 1554 C CA . ASP A 1 211 ? 4.751 -13.612 -1.934 1.00 97.69 211 ASP A CA 1
ATOM 1555 C C . ASP A 1 211 ? 4.797 -12.078 -1.820 1.00 97.69 211 ASP A C 1
ATOM 1557 O O . ASP A 1 211 ? 3.821 -11.425 -1.434 1.00 97.69 211 ASP A O 1
ATOM 1561 N N . GLU A 1 212 ? 5.944 -11.493 -2.170 1.00 97.81 212 GLU A N 1
ATOM 1562 C CA . GLU A 1 212 ? 6.114 -10.042 -2.251 1.00 97.81 212 GLU A CA 1
ATOM 1563 C C . GLU A 1 212 ? 5.524 -9.503 -3.564 1.00 97.81 212 GLU A C 1
ATOM 1565 O O . GLU A 1 212 ? 5.768 -10.030 -4.657 1.00 97.81 212 GLU A O 1
ATOM 1570 N N . VAL A 1 213 ? 4.766 -8.414 -3.465 1.00 98.12 213 VAL A N 1
ATOM 1571 C CA . VAL A 1 213 ? 4.280 -7.642 -4.609 1.00 98.12 213 VAL A CA 1
ATOM 1572 C C . VAL A 1 213 ? 5.428 -6.768 -5.108 1.00 98.12 213 VAL A C 1
ATOM 1574 O O . VAL A 1 213 ? 5.961 -5.938 -4.374 1.00 98.12 213 VAL A O 1
ATOM 1577 N N . THR A 1 214 ? 5.828 -6.974 -6.359 1.00 97.75 214 THR A N 1
ATOM 1578 C CA . THR A 1 214 ? 6.970 -6.307 -6.992 1.00 97.75 214 THR A CA 1
ATOM 1579 C C . THR A 1 214 ? 6.646 -5.949 -8.433 1.00 97.75 214 THR A C 1
ATOM 1581 O O . THR A 1 214 ? 5.817 -6.608 -9.065 1.00 97.75 214 THR A O 1
ATOM 1584 N N . PHE A 1 215 ? 7.330 -4.939 -8.970 1.00 96.25 215 PHE A N 1
ATOM 1585 C CA . PHE A 1 215 ? 7.235 -4.576 -10.384 1.00 96.25 215 PHE A CA 1
ATOM 1586 C C . PHE A 1 215 ? 8.594 -4.190 -10.978 1.00 96.25 215 PHE A C 1
ATOM 1588 O O . PHE A 1 215 ? 9.592 -3.981 -10.282 1.00 96.25 215 PHE A O 1
ATOM 1595 N N . ASP A 1 216 ? 8.649 -4.118 -12.303 1.00 93.44 216 ASP A N 1
ATOM 1596 C CA . ASP A 1 216 ? 9.843 -3.692 -13.023 1.00 93.44 216 ASP A CA 1
ATOM 1597 C C . ASP A 1 216 ? 9.850 -2.165 -13.189 1.00 93.44 216 ASP A C 1
ATOM 1599 O O . ASP A 1 216 ? 9.124 -1.634 -14.027 1.00 93.44 216 ASP A O 1
ATOM 1603 N N . TYR A 1 217 ? 10.686 -1.449 -12.429 1.00 92.19 217 TYR A N 1
ATOM 1604 C CA . TYR A 1 217 ? 10.745 0.018 -12.473 1.00 92.19 217 TYR A CA 1
ATOM 1605 C C . TYR A 1 217 ? 11.173 0.528 -13.857 1.00 92.19 217 TYR A C 1
ATOM 1607 O O . TYR A 1 217 ? 10.809 1.626 -14.269 1.00 92.19 217 TYR A O 1
ATOM 1615 N N . THR A 1 218 ? 11.925 -0.280 -14.611 1.00 85.50 218 THR A N 1
ATOM 1616 C CA . THR A 1 218 ? 12.421 0.092 -15.944 1.00 85.50 218 THR A CA 1
ATOM 1617 C C . THR A 1 218 ? 11.342 0.027 -17.023 1.00 85.50 218 THR A C 1
ATOM 1619 O O . THR A 1 218 ? 11.525 0.562 -18.114 1.00 85.50 218 THR A O 1
ATOM 1622 N N . ARG A 1 219 ? 10.209 -0.637 -16.747 1.00 79.56 219 ARG A N 1
ATOM 1623 C CA . ARG A 1 219 ? 9.097 -0.756 -17.701 1.00 79.56 219 ARG A CA 1
ATOM 1624 C C . ARG A 1 219 ? 8.260 0.511 -17.780 1.00 79.56 219 ARG A C 1
ATOM 1626 O O . ARG A 1 219 ? 7.721 0.797 -18.847 1.00 79.56 219 ARG A O 1
ATOM 1633 N N . THR A 1 220 ? 8.128 1.241 -16.677 1.00 71.81 220 THR A N 1
ATOM 1634 C CA . THR A 1 220 ? 7.290 2.443 -16.623 1.00 71.81 220 THR A CA 1
ATOM 1635 C C . THR A 1 220 ? 8.078 3.720 -16.748 1.00 71.81 220 THR A C 1
ATOM 1637 O O . THR A 1 220 ? 7.557 4.691 -17.276 1.00 71.81 220 THR A O 1
ATOM 1640 N N . GLU A 1 221 ? 9.335 3.735 -16.331 1.00 71.31 221 GLU A N 1
ATOM 1641 C CA . GLU A 1 221 ? 10.126 4.955 -16.329 1.00 71.31 221 GLU A CA 1
ATOM 1642 C C . GLU A 1 221 ? 11.051 4.996 -17.550 1.00 71.31 221 GLU A C 1
ATOM 1644 O O . GLU A 1 221 ? 11.811 4.065 -17.801 1.00 71.31 221 GLU A O 1
ATOM 1649 N N . GLY A 1 222 ? 11.014 6.089 -18.324 1.00 67.44 222 GLY A N 1
ATOM 1650 C CA . GLY A 1 222 ? 11.967 6.282 -19.430 1.00 67.44 222 GLY A CA 1
ATOM 1651 C C . GLY A 1 222 ? 13.408 6.425 -18.925 1.00 67.44 222 GLY A C 1
ATOM 1652 O O . GLY A 1 222 ? 14.348 5.932 -19.544 1.00 67.44 222 GLY A O 1
ATOM 1653 N N . GLN A 1 223 ? 13.561 7.063 -17.765 1.00 78.19 223 GLN A N 1
ATOM 1654 C CA . GLN A 1 223 ? 14.779 7.116 -16.969 1.00 78.19 223 GLN A CA 1
ATOM 1655 C C . GLN A 1 223 ? 14.370 7.019 -15.498 1.00 78.19 223 GLN A C 1
ATOM 1657 O O . GLN A 1 223 ? 13.424 7.681 -15.081 1.00 78.19 223 GLN A O 1
ATOM 1662 N N . LEU A 1 224 ? 15.071 6.201 -14.712 1.00 83.31 224 LEU A N 1
ATOM 1663 C CA . LEU A 1 224 ? 14.817 6.093 -13.276 1.00 83.31 224 LEU A CA 1
ATOM 1664 C C . LEU A 1 224 ? 15.188 7.400 -12.560 1.00 83.31 224 LEU A C 1
ATOM 1666 O O . LEU A 1 224 ? 16.233 7.986 -12.851 1.00 83.31 224 LEU A O 1
ATOM 1670 N N . ALA A 1 225 ? 14.382 7.796 -11.571 1.00 80.94 225 ALA A N 1
ATOM 1671 C CA . ALA A 1 225 ? 14.637 8.968 -10.726 1.00 80.94 225 ALA A CA 1
ATOM 1672 C C . ALA A 1 225 ? 15.983 8.898 -9.970 1.00 80.94 225 ALA A C 1
ATOM 1674 O O . ALA A 1 225 ? 16.555 9.924 -9.607 1.00 80.94 225 ALA A O 1
ATOM 1675 N N . GLY A 1 226 ? 16.510 7.691 -9.747 1.00 79.81 226 GLY A N 1
ATOM 1676 C CA . GLY A 1 226 ? 17.825 7.461 -9.156 1.00 79.81 226 GLY A CA 1
ATOM 1677 C C . GLY A 1 226 ? 18.334 6.046 -9.422 1.00 79.81 226 GLY A C 1
ATOM 1678 O O . GLY A 1 226 ? 17.554 5.131 -9.686 1.00 79.81 226 GLY A O 1
ATOM 1679 N N . SER A 1 227 ? 19.654 5.862 -9.356 1.00 80.81 227 SER A N 1
ATOM 1680 C CA . SER A 1 227 ? 20.263 4.532 -9.406 1.00 80.81 227 SER A CA 1
ATOM 1681 C C . SER A 1 227 ? 20.179 3.841 -8.047 1.00 80.81 227 SER A C 1
ATOM 1683 O O . SER A 1 227 ? 20.235 4.476 -6.993 1.00 80.81 227 SER A O 1
ATOM 1685 N N . PHE A 1 228 ? 20.072 2.517 -8.066 1.00 85.00 228 PHE A N 1
ATOM 1686 C CA . PHE A 1 228 ? 20.100 1.686 -6.870 1.00 85.00 228 PHE A CA 1
ATOM 1687 C C . PHE A 1 228 ? 20.709 0.327 -7.204 1.00 85.00 228 PHE A C 1
ATOM 1689 O O . PHE A 1 228 ? 20.710 -0.103 -8.353 1.00 85.00 228 PHE A O 1
ATOM 1696 N N . GLN A 1 229 ? 21.225 -0.364 -6.191 1.00 85.62 229 GLN A N 1
ATOM 1697 C CA . GLN A 1 229 ? 21.668 -1.742 -6.356 1.00 85.62 229 GLN A CA 1
ATOM 1698 C C . GLN A 1 229 ? 20.468 -2.672 -6.171 1.00 85.62 229 GLN A C 1
ATOM 1700 O O . GLN A 1 229 ? 19.931 -2.764 -5.064 1.00 85.62 229 GLN A O 1
ATOM 1705 N N . CYS A 1 230 ? 20.058 -3.370 -7.231 1.00 89.31 230 CYS A N 1
ATOM 1706 C CA . CYS A 1 230 ? 18.993 -4.359 -7.120 1.00 89.31 230 CYS A CA 1
ATOM 1707 C C . CYS A 1 230 ? 19.408 -5.509 -6.192 1.00 89.31 230 CYS A C 1
ATOM 1709 O O . CYS A 1 230 ? 20.538 -5.996 -6.220 1.00 89.31 230 CYS A O 1
ATOM 1711 N N . ARG A 1 231 ? 18.471 -5.932 -5.343 1.00 88.56 231 ARG A N 1
ATOM 1712 C CA . ARG A 1 231 ? 18.628 -7.051 -4.400 1.00 88.56 231 ARG A CA 1
ATOM 1713 C C . ARG A 1 231 ? 17.559 -8.122 -4.596 1.00 88.56 231 ARG A C 1
ATOM 1715 O O . ARG A 1 231 ? 17.366 -8.966 -3.728 1.00 88.56 231 ARG A O 1
ATOM 1722 N N . CYS A 1 232 ? 16.845 -8.069 -5.719 1.00 90.25 232 CYS A N 1
ATOM 1723 C CA . CYS A 1 232 ? 15.825 -9.055 -6.031 1.00 90.25 232 CYS A CA 1
ATOM 1724 C C . CYS A 1 232 ? 16.469 -10.433 -6.293 1.00 90.25 232 CYS A C 1
ATOM 1726 O O . CYS A 1 232 ? 17.653 -10.505 -6.649 1.00 90.25 232 CYS A O 1
ATOM 1728 N N . PRO A 1 233 ? 15.705 -11.531 -6.159 1.00 87.50 233 PRO A N 1
ATOM 1729 C CA . PRO A 1 233 ? 16.236 -12.887 -6.284 1.00 87.50 233 PRO A CA 1
ATOM 1730 C C . PRO A 1 233 ? 16.547 -13.313 -7.730 1.00 87.50 233 PRO A C 1
ATOM 1732 O O . PRO A 1 233 ? 16.992 -14.440 -7.939 1.00 87.50 233 PRO A O 1
ATOM 1735 N N . ALA A 1 234 ? 16.312 -12.452 -8.728 1.00 90.44 234 ALA A N 1
ATOM 1736 C CA . ALA A 1 234 ? 16.552 -12.787 -10.128 1.00 90.44 234 ALA A CA 1
ATOM 1737 C C . ALA A 1 234 ? 18.048 -13.058 -10.396 1.00 90.44 234 ALA A C 1
ATOM 1739 O O . ALA A 1 234 ? 18.907 -12.340 -9.873 1.00 90.44 234 ALA A O 1
ATOM 1740 N N . PRO A 1 235 ? 18.383 -14.045 -11.250 1.00 87.75 235 PRO A N 1
ATOM 1741 C CA . PRO A 1 235 ? 19.770 -14.388 -11.570 1.00 87.75 235 PRO A CA 1
ATOM 1742 C C . PRO A 1 235 ? 20.476 -13.321 -12.420 1.00 87.75 235 PRO A C 1
ATOM 1744 O O . PRO A 1 235 ? 21.704 -13.259 -12.432 1.00 87.75 235 PRO A O 1
ATOM 1747 N N . VAL A 1 236 ? 19.711 -12.497 -13.143 1.00 88.00 236 VAL A N 1
ATOM 1748 C CA . VAL A 1 236 ? 20.211 -11.398 -13.975 1.00 88.00 236 VAL A CA 1
ATOM 1749 C C . VAL A 1 236 ? 19.447 -10.128 -13.616 1.00 88.00 236 VAL A C 1
ATOM 1751 O O . VAL A 1 236 ? 18.216 -10.107 -13.656 1.00 88.00 236 VAL A O 1
ATOM 1754 N N . HIS A 1 237 ? 20.178 -9.069 -13.264 1.00 89.38 237 HIS A N 1
ATOM 1755 C CA . HIS A 1 237 ? 19.595 -7.774 -12.911 1.00 89.38 237 HIS A CA 1
ATOM 1756 C C . HIS A 1 237 ? 19.512 -6.849 -14.130 1.00 89.38 237 HIS A C 1
ATOM 1758 O O . HIS A 1 237 ? 20.392 -6.861 -14.990 1.00 89.38 237 HIS A O 1
ATOM 1764 N N . LYS A 1 238 ? 18.423 -6.076 -14.214 1.00 85.44 238 LYS A N 1
ATOM 1765 C CA . LYS A 1 238 ? 18.127 -5.125 -15.302 1.00 85.44 238 LYS A CA 1
ATOM 1766 C C . LYS A 1 238 ? 18.614 -3.699 -15.018 1.00 85.44 238 LYS A C 1
ATOM 1768 O O . LYS A 1 238 ? 18.610 -2.879 -15.932 1.00 85.44 238 LYS A O 1
ATOM 1773 N N . VAL A 1 239 ? 18.981 -3.415 -13.768 1.00 79.31 239 VAL A N 1
ATOM 1774 C CA . VAL A 1 239 ? 19.401 -2.103 -13.248 1.00 79.31 239 VAL A CA 1
ATOM 1775 C C . VAL A 1 239 ? 20.793 -2.170 -12.643 1.00 79.31 239 VAL A C 1
ATOM 1777 O O . VAL A 1 239 ? 21.165 -3.263 -12.155 1.00 79.31 239 VAL A O 1
#

Foldseek 3Di:
DDDAQNDDDDAFAWFWKKKWFADPVRWIKIWTWTWGAHPQQWIWTKIWIATPPPLHTWIWIKTFGCDPQWTWIWTGTPPDDPQTKIDIWGWDDFPAGTKIKDWIDTSPPPDTTIMMMDGFPQWGWDQDPWDRIFIFGQAKDFAFDWGDWFDADKAQDDDLQWFQFPVRITGRGRTRSSRAEADPPFQWDWDADPPPSTTITGGRHIDGGGDTHYYHPVVGDVDRPDDDDTRHPDPDDPD

Organism: NCBI:txid74318

Radius of gyration: 17.79 Å; chains: 1; bounding box: 44×39×47 Å

Sequence (239 aa):
MTQFLGATRAASVPVHLIGFHVALDGTRLYDRIALTIDEDGRVGGTLDRIAERDGVPHRAELRGLLVGERLAVMLEFDGVSPSGVMLDLVPEACLHGGAMSGRIAGGDGEAALPYVMAHAPAARLDRSPTHGWGTVLVTPVAAGETVVGIDGPVGAEQTPYSFRTDDNRHVEPTGYGHFVNHACEPSCEIVYDLETALPTLVALRDLAAGDEVTFDYTRTEGQLAGSFQCRCPAPVHKV